Protein AF-A0A1H0LIV2-F1 (afdb_monomer)

Solvent-accessible surface area (backbone atoms only — not comparable to full-atom values): 11542 Å² total; per-residue (Å²): 116,49,37,36,31,37,32,22,29,37,69,47,51,48,41,48,50,52,47,50,50,51,48,56,20,50,75,58,77,33,54,75,46,80,44,58,67,31,50,71,77,59,97,77,58,86,77,61,84,68,79,63,34,64,69,58,36,46,49,37,35,53,74,46,42,67,64,50,57,75,74,22,74,28,36,39,46,36,42,56,42,66,58,14,70,37,85,90,61,65,41,60,61,53,57,96,88,38,79,54,59,64,69,56,50,44,52,49,48,52,51,49,52,49,62,41,45,32,68,70,54,43,75,77,47,45,90,36,56,36,59,40,41,24,62,39,27,62,44,14,53,52,29,10,29,76,71,69,43,76,48,39,78,66,16,59,64,52,41,33,53,51,29,49,76,41,99,78,41,70,66,65,105,37,58,70,44,36,49,59,52,39,68,70,64,47,62,71,37,47,56,53,11,30,79,58,31,69,37,53,31,51,28,50,54,47,47,50,50,59,41,67,79,110

Secondary structure (DSSP, 8-state):
-EEEEEE-S-HHHHHHHHHHHHHHHHHTT--EEEEEEES---TTTTS-----SHHHHHHHHHHTHHHHHHHSSEEEEEEESTTTTSTTT---SEETTEEPPHHHHHHHHHHHHHHHH-HHHHHHHGGGEEEEEESS-HHHHHHHHHHS----TTHHHHHHHHHHHTTT----SSHHHHHHHHTT--HHHHHHHHTT-HHHHHHHHHHHHHHH--

Organism: NCBI:txid1166073

Structure (mmCIF, N/CA/C/O backbone):
data_AF-A0A1H0LIV2-F1
#
_entry.id   AF-A0A1H0LIV2-F1
#
loop_
_atom_site.group_PDB
_atom_site.id
_atom_site.type_symbol
_atom_site.label_atom_id
_atom_site.label_alt_id
_atom_site.label_comp_id
_atom_site.label_asym_id
_atom_site.label_entity_id
_atom_site.label_seq_id
_atom_site.pdbx_PDB_ins_code
_atom_site.Cartn_x
_atom_site.Cartn_y
_atom_site.Cartn_z
_atom_site.occupancy
_atom_site.B_iso_or_equiv
_atom_site.auth_seq_id
_atom_site.auth_comp_id
_atom_site.auth_asym_id
_atom_site.auth_atom_id
_atom_site.pdbx_PDB_model_num
ATOM 1 N N . MET A 1 1 ? -8.970 -12.828 17.294 1.00 86.44 1 MET A N 1
ATOM 2 C CA . MET A 1 1 ? -9.122 -12.512 15.864 1.00 86.44 1 MET A CA 1
ATOM 3 C C . MET A 1 1 ? -9.213 -11.005 15.760 1.00 86.44 1 MET A C 1
ATOM 5 O O . MET A 1 1 ? -9.954 -10.443 16.556 1.00 86.44 1 MET A O 1
ATOM 9 N N . ILE A 1 2 ? -8.424 -10.381 14.889 1.00 94.12 2 ILE A N 1
ATOM 10 C CA . ILE A 1 2 ? -8.520 -8.941 14.597 1.00 94.12 2 ILE A CA 1
ATOM 11 C C . ILE A 1 2 ? -9.179 -8.736 13.238 1.00 94.12 2 ILE A C 1
ATOM 13 O O . ILE A 1 2 ? -9.033 -9.574 12.349 1.00 94.12 2 ILE A O 1
ATOM 17 N N . THR A 1 3 ? -9.867 -7.617 13.078 1.00 97.00 3 THR A N 1
ATOM 18 C CA . THR A 1 3 ? -10.515 -7.208 11.832 1.00 97.00 3 THR A CA 1
ATOM 19 C C . THR A 1 3 ? -9.711 -6.090 11.171 1.00 97.00 3 THR A C 1
ATOM 21 O O . THR A 1 3 ? -9.427 -5.053 11.774 1.00 97.00 3 THR A O 1
ATOM 24 N N . LEU A 1 4 ? -9.301 -6.316 9.925 1.00 97.25 4 LEU A N 1
ATOM 25 C CA . LEU A 1 4 ? -8.506 -5.386 9.129 1.00 97.25 4 LEU A CA 1
ATOM 26 C C . LEU A 1 4 ? -9.271 -5.009 7.867 1.00 97.25 4 LEU A C 1
ATOM 28 O O . LEU A 1 4 ? -9.598 -5.862 7.049 1.00 97.25 4 LEU A O 1
ATOM 32 N N . ALA A 1 5 ? -9.508 -3.719 7.676 1.00 97.81 5 ALA A N 1
ATOM 33 C CA . ALA A 1 5 ? -10.114 -3.210 6.456 1.00 97.81 5 ALA A CA 1
ATOM 34 C C . ALA A 1 5 ? -9.044 -2.789 5.433 1.00 97.81 5 ALA A C 1
ATOM 36 O O . ALA A 1 5 ? -8.061 -2.149 5.801 1.00 97.81 5 ALA A O 1
ATOM 37 N N . LEU A 1 6 ? -9.233 -3.115 4.150 1.00 97.88 6 LEU A N 1
ATOM 38 C CA . LEU A 1 6 ? -8.342 -2.732 3.050 1.00 97.88 6 LEU A CA 1
ATOM 39 C C . LEU A 1 6 ? -8.978 -1.659 2.162 1.00 97.88 6 LEU A C 1
ATOM 41 O O . LEU A 1 6 ? -10.009 -1.889 1.525 1.00 97.88 6 LEU A O 1
ATOM 45 N N . VAL A 1 7 ? -8.304 -0.514 2.076 1.00 98.00 7 VAL A N 1
ATOM 46 C CA . VAL A 1 7 ? -8.563 0.565 1.117 1.00 98.00 7 VAL A CA 1
ATOM 47 C C . VAL A 1 7 ? -7.304 0.709 0.263 1.00 98.00 7 VAL A C 1
ATOM 49 O O . VAL A 1 7 ? -6.245 1.051 0.775 1.00 98.00 7 VAL A O 1
ATOM 52 N N . SER A 1 8 ? -7.397 0.406 -1.023 1.00 96.88 8 SER A N 1
ATOM 53 C CA . SER A 1 8 ? -6.264 0.274 -1.949 1.00 96.88 8 SER A CA 1
ATOM 54 C C . SER A 1 8 ? -6.646 0.734 -3.350 1.00 96.88 8 SER A C 1
ATOM 56 O O . SER A 1 8 ? -7.832 0.817 -3.676 1.00 96.88 8 SER A O 1
ATOM 58 N N . GLU A 1 9 ? -5.653 0.980 -4.196 1.00 94.88 9 GLU A N 1
ATOM 59 C CA . GLU A 1 9 ? -5.881 1.432 -5.565 1.00 94.88 9 GLU A CA 1
ATOM 60 C C . GLU A 1 9 ? -6.500 0.353 -6.448 1.00 94.88 9 GLU A C 1
ATOM 62 O O . GLU A 1 9 ? -7.442 0.647 -7.184 1.00 94.88 9 GLU A O 1
ATOM 67 N N . GLY A 1 10 ? -6.020 -0.888 -6.368 1.00 93.50 10 GLY A N 1
ATOM 68 C CA . GLY A 1 10 ? -6.476 -1.971 -7.229 1.00 93.50 10 GLY A CA 1
ATOM 69 C C . GLY A 1 10 ? -6.585 -3.324 -6.535 1.00 93.50 10 GLY A C 1
ATOM 70 O O . GLY A 1 10 ? -6.027 -3.592 -5.471 1.00 93.50 10 GLY A O 1
ATOM 71 N N . HIS A 1 11 ? -7.306 -4.245 -7.178 1.00 93.38 11 HIS A N 1
ATOM 72 C CA . HIS A 1 11 ? -7.471 -5.609 -6.665 1.00 93.38 11 HIS A CA 1
ATOM 73 C C . HIS A 1 11 ? -6.161 -6.404 -6.626 1.00 93.38 11 HIS A C 1
ATOM 75 O O . HIS A 1 11 ? -6.040 -7.342 -5.838 1.00 93.38 11 HIS A O 1
ATOM 81 N N . THR A 1 12 ? -5.188 -6.082 -7.482 1.00 95.12 12 THR A N 1
ATOM 82 C CA . THR A 1 12 ? -3.854 -6.701 -7.450 1.00 95.12 12 THR A CA 1
ATOM 83 C C . THR A 1 12 ? -3.096 -6.316 -6.186 1.00 95.12 12 THR A C 1
ATOM 85 O O . THR A 1 12 ? -2.492 -7.191 -5.565 1.00 95.12 12 THR A O 1
ATOM 88 N N . ASP A 1 13 ? -3.210 -5.061 -5.751 1.00 97.00 13 ASP A N 1
ATOM 89 C CA . ASP A 1 13 ? -2.584 -4.556 -4.527 1.00 97.00 13 ASP A CA 1
ATOM 90 C C . ASP A 1 13 ? -3.185 -5.246 -3.307 1.00 97.00 13 ASP A C 1
ATOM 92 O O . ASP A 1 13 ? -2.452 -5.782 -2.477 1.00 97.00 13 ASP A O 1
ATOM 96 N N . GLN A 1 14 ? -4.517 -5.380 -3.260 1.00 96.44 14 GLN A N 1
ATOM 97 C CA . GLN A 1 14 ? -5.204 -6.131 -2.203 1.00 96.44 14 GLN A CA 1
ATOM 98 C C . GLN A 1 14 ? -4.662 -7.547 -2.039 1.00 96.44 14 GLN A C 1
ATOM 100 O O . GLN A 1 14 ? -4.487 -8.006 -0.918 1.00 96.44 14 GLN A O 1
ATOM 105 N N . VAL A 1 15 ? -4.382 -8.250 -3.140 1.00 97.50 15 VAL A N 1
ATOM 106 C CA . VAL A 1 15 ? -3.842 -9.618 -3.094 1.00 97.50 15 VAL A CA 1
ATOM 107 C C . VAL A 1 15 ? -2.427 -9.658 -2.506 1.00 97.50 15 VAL A C 1
ATOM 109 O O . VAL A 1 15 ? -2.057 -10.634 -1.848 1.00 97.50 15 VAL A O 1
ATOM 112 N N . VAL A 1 16 ? -1.610 -8.634 -2.754 1.00 98.44 16 VAL A N 1
ATOM 113 C CA . VAL A 1 16 ? -0.261 -8.534 -2.176 1.00 98.44 16 VAL A CA 1
ATOM 114 C C . VAL A 1 16 ? -0.347 -8.163 -0.698 1.00 98.44 16 VAL A C 1
ATOM 116 O O . VAL A 1 16 ? 0.268 -8.837 0.128 1.00 98.44 16 VAL A O 1
ATOM 119 N N . LEU A 1 17 ? -1.151 -7.157 -0.350 1.00 98.56 17 LEU A N 1
ATOM 120 C CA . LEU A 1 17 ? -1.354 -6.701 1.027 1.00 98.56 17 LEU A CA 1
ATOM 121 C C . LEU A 1 17 ? -1.938 -7.806 1.910 1.00 98.56 17 LEU A C 1
ATOM 123 O O . LEU A 1 17 ? -1.385 -8.071 2.971 1.00 98.56 17 LEU A O 1
ATOM 127 N N . GLU A 1 18 ? -2.987 -8.497 1.449 1.00 98.06 18 GLU A N 1
ATOM 128 C CA . GLU A 1 18 ? -3.600 -9.658 2.118 1.00 98.06 18 GLU A CA 1
ATOM 129 C C . GLU A 1 18 ? -2.526 -10.694 2.473 1.00 98.06 18 GLU A C 1
ATOM 131 O O . GLU A 1 18 ? -2.414 -11.124 3.620 1.00 98.06 18 GLU A O 1
ATOM 136 N N . LYS A 1 19 ? -1.640 -11.018 1.522 1.00 98.25 19 LYS A N 1
ATOM 137 C CA . LYS A 1 19 ? -0.547 -11.966 1.755 1.00 98.25 19 LYS A CA 1
ATOM 138 C C . LYS A 1 19 ? 0.456 -11.482 2.802 1.00 98.25 19 LYS A C 1
ATOM 140 O O . LYS A 1 19 ? 0.944 -12.293 3.592 1.00 98.25 19 LYS A O 1
ATOM 145 N N . ILE A 1 20 ? 0.809 -10.199 2.783 1.00 98.56 20 ILE A N 1
ATOM 146 C CA . ILE A 1 20 ? 1.736 -9.611 3.759 1.00 98.56 20 ILE A CA 1
ATOM 147 C C . ILE A 1 20 ? 1.103 -9.639 5.155 1.00 98.56 20 ILE A C 1
ATOM 149 O O . ILE A 1 20 ? 1.741 -10.114 6.094 1.00 98.56 20 ILE A O 1
ATOM 153 N N . VAL A 1 21 ? -0.159 -9.221 5.272 1.00 98.19 21 VAL A N 1
ATOM 154 C CA . VAL A 1 21 ? -0.948 -9.257 6.513 1.00 98.19 21 VAL A CA 1
ATOM 155 C C . VAL A 1 21 ? -0.999 -10.671 7.086 1.00 98.19 21 VAL A C 1
ATOM 157 O O . VAL A 1 21 ? -0.631 -10.869 8.245 1.00 98.19 21 VAL A O 1
ATOM 160 N N . GLU A 1 22 ? -1.368 -11.665 6.271 1.00 97.00 22 GLU A N 1
ATOM 161 C CA . GLU A 1 22 ? -1.382 -13.076 6.670 1.00 97.00 22 GLU A CA 1
ATOM 162 C C . GLU A 1 22 ? -0.034 -13.503 7.261 1.00 97.00 22 GLU A C 1
ATOM 164 O O . GLU A 1 22 ? 0.014 -14.109 8.330 1.00 97.00 22 GLU A O 1
ATOM 169 N N . LEU A 1 23 ? 1.073 -13.202 6.573 1.00 97.44 23 LEU A N 1
ATOM 170 C CA . LEU A 1 23 ? 2.411 -13.620 6.994 1.00 97.44 23 LEU A CA 1
ATOM 171 C C . LEU A 1 23 ? 2.842 -12.945 8.301 1.00 97.44 23 LEU A C 1
ATOM 173 O O . LEU A 1 23 ? 3.386 -13.624 9.174 1.00 97.44 23 LEU A O 1
ATOM 177 N N . VAL A 1 24 ? 2.607 -11.638 8.440 1.00 97.31 24 VAL A N 1
ATOM 178 C CA . VAL A 1 24 ? 3.008 -10.860 9.624 1.00 97.31 24 VAL A CA 1
ATOM 179 C C . VAL A 1 24 ? 2.173 -11.243 10.843 1.00 97.31 24 VAL A C 1
ATOM 181 O O . VAL A 1 24 ? 2.733 -11.538 11.902 1.00 97.31 24 VAL A O 1
ATOM 184 N N . CYS A 1 25 ? 0.849 -11.314 10.717 1.00 95.69 25 CYS A N 1
ATOM 185 C CA . CYS A 1 25 ? -0.001 -11.667 11.851 1.00 95.69 25 CYS A CA 1
ATOM 186 C C . CYS A 1 25 ? 0.109 -13.155 12.226 1.00 95.69 25 CYS A C 1
ATOM 188 O O . CYS A 1 25 ? 0.226 -13.455 13.416 1.00 95.69 25 CYS A O 1
ATOM 190 N N . SER A 1 26 ? 0.225 -14.083 11.262 1.00 94.25 26 SER A N 1
ATOM 191 C CA . SER A 1 26 ? 0.467 -15.507 11.577 1.00 94.25 26 SER A CA 1
ATOM 192 C C . SER A 1 26 ? 1.773 -15.703 12.344 1.00 94.25 26 SER A C 1
ATOM 194 O O . SER A 1 26 ? 1.844 -16.521 13.259 1.00 94.25 26 SER A O 1
ATOM 196 N N . LYS A 1 27 ? 2.817 -14.925 12.021 1.00 93.81 27 LYS A N 1
ATOM 197 C CA . LYS A 1 27 ? 4.090 -14.968 12.753 1.00 93.81 27 LYS A CA 1
ATOM 198 C C . LYS A 1 27 ? 3.942 -14.559 14.224 1.00 93.81 27 LYS A C 1
ATOM 200 O O . LYS A 1 27 ? 4.714 -15.034 15.056 1.00 93.81 27 LYS A O 1
ATOM 205 N N . ASN A 1 28 ? 2.951 -13.725 14.535 1.00 90.12 28 ASN A N 1
ATOM 206 C CA . ASN A 1 28 ? 2.600 -13.284 15.885 1.00 90.12 28 ASN A CA 1
ATOM 207 C C . ASN A 1 28 ? 1.431 -14.094 16.493 1.00 90.12 28 ASN A C 1
ATOM 209 O O . ASN A 1 28 ? 0.841 -13.658 17.476 1.00 90.12 28 ASN A O 1
ATOM 213 N N . ASN A 1 29 ? 1.096 -15.271 15.938 1.00 91.81 29 ASN A N 1
ATOM 214 C CA . ASN A 1 29 ? -0.021 -16.127 16.371 1.00 91.81 29 ASN A CA 1
ATOM 215 C C . ASN A 1 29 ? -1.372 -15.389 16.431 1.00 91.81 29 ASN A C 1
ATOM 217 O O . ASN A 1 29 ? -2.177 -15.619 17.337 1.00 91.81 29 ASN A O 1
ATOM 221 N N . LYS A 1 30 ? -1.606 -14.473 15.485 1.00 93.19 30 LYS A N 1
ATOM 222 C CA . LYS A 1 30 ? -2.835 -13.690 15.400 1.00 93.19 30 LYS A CA 1
ATOM 223 C C . LYS A 1 30 ? -3.640 -14.072 14.164 1.00 93.19 30 LYS A C 1
ATOM 225 O O . LYS A 1 30 ? -3.157 -13.931 13.044 1.00 93.19 30 LYS A O 1
ATOM 230 N N . ASP A 1 31 ? -4.884 -14.483 14.390 1.00 92.94 31 ASP A N 1
ATOM 231 C CA . ASP A 1 31 ? -5.869 -14.654 13.322 1.00 92.94 31 ASP A CA 1
ATOM 232 C C . ASP A 1 31 ? -6.417 -13.298 12.877 1.00 92.94 31 ASP A C 1
ATOM 234 O O . ASP A 1 31 ? -6.749 -12.451 13.718 1.00 92.94 31 ASP A O 1
ATOM 238 N N . VAL A 1 32 ? -6.550 -13.129 11.564 1.00 95.00 32 VAL A N 1
ATOM 239 C CA . VAL A 1 32 ? -7.022 -11.903 10.918 1.00 95.00 32 VAL A CA 1
ATOM 240 C C . VAL A 1 32 ? -8.220 -12.216 10.040 1.00 95.00 32 VAL A C 1
ATOM 242 O O . VAL A 1 32 ? -8.182 -13.175 9.272 1.00 95.00 32 VAL A O 1
ATOM 245 N N . ASP A 1 33 ? -9.232 -11.364 10.118 1.00 95.56 33 ASP A N 1
ATOM 246 C CA . ASP A 1 33 ? -10.296 -11.261 9.127 1.00 95.56 33 ASP A CA 1
ATOM 247 C C . ASP A 1 33 ? -10.105 -9.982 8.298 1.00 95.56 33 ASP A C 1
ATOM 249 O O . ASP A 1 33 ? -9.830 -8.916 8.858 1.00 95.56 33 ASP A O 1
ATOM 253 N N . VAL A 1 34 ? -10.184 -10.093 6.969 1.00 95.69 34 VAL A N 1
ATOM 254 C CA . VAL A 1 34 ? -9.850 -9.006 6.033 1.00 95.69 34 VAL A CA 1
ATOM 255 C C . VAL A 1 34 ? -11.093 -8.547 5.276 1.00 95.69 34 VAL A C 1
ATOM 257 O O . VAL A 1 34 ? -11.634 -9.279 4.449 1.00 95.69 34 VAL A O 1
ATOM 260 N N . ASN A 1 35 ? -11.479 -7.290 5.489 1.00 96.06 35 ASN A N 1
ATOM 261 C CA . ASN A 1 35 ? -12.620 -6.644 4.847 1.00 96.06 35 ASN A CA 1
ATOM 262 C C . ASN A 1 35 ? -12.167 -5.736 3.692 1.00 96.06 35 ASN A C 1
ATOM 264 O O . ASN A 1 35 ? -11.510 -4.720 3.906 1.00 96.06 35 ASN A O 1
ATOM 268 N N . TYR A 1 36 ? -12.533 -6.067 2.453 1.00 95.38 36 TYR A N 1
ATOM 269 C CA . TYR A 1 36 ? -12.174 -5.284 1.260 1.00 95.38 36 TYR A CA 1
ATOM 270 C C . TYR A 1 36 ? -13.161 -4.138 1.038 1.00 95.38 36 TYR A C 1
ATOM 272 O O . TYR A 1 36 ? -14.321 -4.378 0.706 1.00 95.38 36 TYR A O 1
ATOM 280 N N . LEU A 1 37 ? -12.703 -2.897 1.207 1.00 94.75 37 LEU A N 1
ATOM 281 C CA . LEU A 1 37 ? -13.563 -1.713 1.145 1.00 94.75 37 LEU A CA 1
ATOM 282 C C . LEU A 1 37 ? -13.393 -0.918 -0.148 1.00 94.75 37 LEU A C 1
ATOM 284 O O . LEU A 1 37 ? -14.378 -0.405 -0.673 1.00 94.75 37 LEU A O 1
ATOM 288 N N . GLN A 1 38 ? -12.165 -0.825 -0.663 1.00 93.25 38 GLN A N 1
ATOM 289 C CA . GLN A 1 38 ? -11.874 -0.168 -1.936 1.00 93.25 38 GLN A CA 1
ATOM 290 C C . GLN A 1 38 ? -10.675 -0.838 -2.630 1.00 93.25 38 GLN A C 1
ATOM 292 O O . GLN A 1 38 ? -9.613 -0.958 -2.015 1.00 93.25 38 GLN A O 1
ATOM 297 N N . PRO A 1 39 ? -10.819 -1.270 -3.893 1.00 91.75 39 PRO A N 1
ATOM 298 C CA . PRO A 1 39 ? -12.103 -1.613 -4.508 1.00 91.75 39 PRO A CA 1
ATOM 299 C C . PRO A 1 39 ? -12.824 -2.719 -3.712 1.00 91.75 39 PRO A C 1
ATOM 301 O O . PRO A 1 39 ? -12.194 -3.496 -2.992 1.00 91.75 39 PRO A O 1
ATOM 304 N N . ILE A 1 40 ? -14.147 -2.816 -3.834 1.00 87.81 40 ILE A N 1
ATOM 305 C CA . ILE A 1 40 ? -14.876 -3.973 -3.293 1.00 87.81 40 ILE A CA 1
ATOM 306 C C . ILE A 1 40 ? -14.384 -5.230 -4.026 1.00 87.81 40 ILE A C 1
ATOM 308 O O . ILE A 1 40 ? -14.036 -5.180 -5.208 1.00 87.81 40 ILE A O 1
ATOM 312 N N . ARG A 1 41 ? -14.275 -6.336 -3.289 1.00 78.31 41 ARG A N 1
ATOM 313 C CA . ARG A 1 41 ? -13.856 -7.640 -3.807 1.00 78.31 41 ARG A CA 1
ATOM 314 C C . ARG A 1 41 ? -14.855 -8.687 -3.332 1.00 78.31 41 ARG A C 1
ATOM 316 O O . ARG A 1 41 ? -14.583 -9.415 -2.378 1.00 78.31 41 ARG A O 1
ATOM 323 N N . ASP A 1 42 ? -16.016 -8.734 -3.978 1.00 69.06 42 ASP A N 1
ATOM 324 C CA . ASP A 1 42 ? -17.072 -9.710 -3.687 1.00 69.06 42 ASP A CA 1
ATOM 325 C C . ASP A 1 42 ? -17.126 -10.853 -4.723 1.00 69.06 42 ASP A C 1
ATOM 327 O O . ASP A 1 42 ? -16.455 -10.839 -5.759 1.00 69.06 42 ASP A O 1
ATOM 331 N N . GLU A 1 43 ? -17.888 -11.914 -4.433 1.00 51.94 43 GLU A N 1
ATOM 332 C CA . GLU A 1 43 ? -17.992 -13.093 -5.310 1.00 51.94 43 GLU A CA 1
ATOM 333 C C . GLU A 1 43 ? -18.618 -12.786 -6.691 1.00 51.94 43 GLU A C 1
ATOM 335 O O . GLU A 1 43 ? -18.500 -13.598 -7.618 1.00 51.94 43 GLU A O 1
ATOM 340 N N . THR A 1 44 ? -19.248 -11.616 -6.862 1.00 53.66 44 THR A N 1
ATOM 341 C CA . THR A 1 44 ? -19.935 -11.188 -8.090 1.00 53.66 44 THR A CA 1
ATOM 342 C C . THR A 1 44 ? -19.093 -10.291 -9.006 1.00 53.66 44 THR A C 1
ATOM 344 O O . THR A 1 44 ? -19.482 -10.063 -10.155 1.00 53.66 44 THR A O 1
ATOM 347 N N . ASP A 1 45 ? -17.887 -9.894 -8.589 1.00 50.06 45 ASP A N 1
ATOM 348 C CA . ASP A 1 45 ? -16.979 -8.977 -9.306 1.00 50.06 45 ASP A CA 1
ATOM 349 C C . ASP A 1 45 ? -16.313 -9.541 -10.577 1.00 50.06 45 ASP A C 1
ATOM 351 O O . ASP A 1 45 ? -15.320 -9.014 -11.078 1.00 50.06 45 ASP A O 1
ATOM 355 N N . ARG A 1 46 ? -16.869 -10.591 -11.196 1.00 45.53 46 ARG A N 1
ATOM 356 C CA . ARG A 1 46 ? -16.333 -11.109 -12.469 1.00 45.53 46 ARG A CA 1
ATOM 357 C C . ARG A 1 46 ? -16.443 -10.119 -13.635 1.00 45.53 46 ARG A C 1
ATOM 359 O O . ARG A 1 46 ? -15.788 -10.363 -14.639 1.00 45.53 46 ARG A O 1
ATOM 366 N N . ASN A 1 47 ? -17.241 -9.047 -13.530 1.00 42.78 47 ASN A N 1
ATOM 367 C CA . ASN A 1 47 ? -17.566 -8.174 -14.669 1.00 42.78 47 ASN A CA 1
ATOM 368 C C . ASN A 1 47 ? -17.711 -6.670 -14.368 1.00 42.78 47 ASN A C 1
ATOM 370 O O . ASN A 1 47 ? -18.125 -5.925 -15.258 1.00 42.78 47 ASN A O 1
ATOM 374 N N . LYS A 1 48 ? -17.384 -6.180 -13.168 1.00 42.94 48 LYS A N 1
ATOM 375 C CA . LYS A 1 48 ? -17.372 -4.735 -12.909 1.00 42.94 48 LYS A CA 1
ATOM 376 C C . LYS A 1 48 ? -15.943 -4.288 -12.672 1.00 42.94 48 LYS A C 1
ATOM 378 O O . LYS A 1 48 ? -15.414 -4.404 -11.578 1.00 42.94 48 LYS A O 1
ATOM 383 N N . ALA A 1 49 ? -15.332 -3.747 -13.721 1.00 42.56 49 ALA A N 1
ATOM 384 C CA . ALA A 1 49 ? -14.224 -2.821 -13.563 1.00 42.56 49 ALA A CA 1
ATOM 385 C C . ALA A 1 49 ? -14.768 -1.574 -12.848 1.00 42.56 49 ALA A C 1
ATOM 387 O O . ALA A 1 49 ? -15.080 -0.567 -13.481 1.00 42.56 49 ALA A O 1
ATOM 388 N N . VAL A 1 50 ? -14.983 -1.661 -11.533 1.00 50.84 50 VAL A N 1
ATOM 389 C CA . VAL A 1 50 ? -15.018 -0.458 -10.710 1.00 50.84 50 VAL A CA 1
ATOM 390 C C . VAL A 1 50 ? -13.598 0.068 -10.821 1.00 50.84 50 VAL A C 1
ATOM 392 O O . VAL A 1 50 ? -12.661 -0.595 -10.379 1.00 50.84 50 VAL A O 1
ATOM 395 N N . PHE A 1 51 ? -13.445 1.155 -11.581 1.00 56.41 51 PHE A N 1
ATOM 396 C CA . PHE A 1 51 ? -12.165 1.807 -11.813 1.00 56.41 51 PHE A CA 1
ATOM 397 C C . PHE A 1 51 ? -11.436 1.927 -10.472 1.00 56.41 51 PHE A C 1
ATOM 399 O O . PHE A 1 51 ? -12.067 2.208 -9.461 1.00 56.41 51 PHE A O 1
ATOM 406 N N . GLY A 1 52 ? -10.153 1.580 -10.449 1.00 65.31 52 GLY A N 1
ATOM 407 C CA . GLY A 1 52 ? -9.291 1.744 -9.286 1.00 65.31 52 GLY A CA 1
ATOM 408 C C . GLY A 1 52 ? -8.577 3.093 -9.313 1.00 65.31 52 GLY A C 1
ATOM 409 O O . GLY A 1 52 ? -8.884 3.949 -10.144 1.00 65.31 52 GLY A O 1
ATOM 410 N N . GLY A 1 53 ? -7.586 3.249 -8.443 1.00 89.12 53 GLY A N 1
ATOM 411 C CA . GLY A 1 53 ? -6.635 4.361 -8.469 1.00 89.12 53 GLY A CA 1
ATOM 412 C C . GLY A 1 53 ? -6.686 5.268 -7.243 1.00 89.12 53 GLY A C 1
ATOM 413 O O . GLY A 1 53 ? -7.663 5.290 -6.486 1.00 89.12 53 GLY A O 1
ATOM 414 N N . PHE A 1 54 ? -5.616 6.045 -7.073 1.00 95.44 54 PHE A N 1
ATOM 415 C CA . PHE A 1 54 ? -5.408 6.913 -5.912 1.00 95.44 54 PHE A CA 1
ATOM 416 C C . PHE A 1 54 ? -6.567 7.894 -5.645 1.00 95.44 54 PHE A C 1
ATOM 418 O O . PHE A 1 54 ? -6.850 8.199 -4.487 1.00 95.44 54 PHE A O 1
ATOM 425 N N . GLU A 1 55 ? -7.275 8.375 -6.677 1.00 95.62 55 GLU A N 1
ATOM 426 C CA . GLU A 1 55 ? -8.389 9.323 -6.505 1.00 95.62 55 GLU A CA 1
ATOM 427 C C . GLU A 1 55 ? -9.536 8.722 -5.689 1.00 95.62 55 GLU A C 1
ATOM 429 O O . GLU A 1 55 ? -10.089 9.394 -4.818 1.00 95.62 55 GLU A O 1
ATOM 434 N N . LEU A 1 56 ? -9.844 7.443 -5.910 1.00 95.56 56 LEU A N 1
ATOM 435 C CA . LEU A 1 56 ? -10.896 6.742 -5.178 1.00 95.56 56 LEU A CA 1
ATOM 436 C C . LEU A 1 56 ? -10.455 6.359 -3.772 1.00 95.56 56 LEU A C 1
ATOM 438 O O . LEU A 1 56 ? -11.271 6.366 -2.854 1.00 95.56 56 LEU A O 1
ATOM 442 N N . VAL A 1 57 ? -9.164 6.079 -3.572 1.00 97.31 57 VAL A N 1
ATOM 443 C CA . VAL A 1 57 ? -8.615 5.925 -2.220 1.00 97.31 57 VAL A CA 1
ATOM 444 C C . VAL A 1 57 ? -8.759 7.236 -1.449 1.00 97.31 57 VAL A C 1
ATOM 446 O O . VAL A 1 57 ? -9.254 7.229 -0.325 1.00 97.31 57 VAL A O 1
ATOM 449 N N . PHE A 1 58 ? -8.412 8.376 -2.054 1.00 97.75 58 PHE A N 1
ATOM 450 C CA . PHE A 1 58 ? -8.577 9.691 -1.428 1.00 97.75 58 PHE A CA 1
ATOM 451 C C . PHE A 1 58 ? -10.043 10.047 -1.176 1.00 97.75 58 PHE A C 1
ATOM 453 O O . PHE A 1 58 ? -10.368 10.578 -0.113 1.00 97.75 58 PHE A O 1
ATOM 460 N N . GLU A 1 59 ? -10.942 9.734 -2.108 1.00 97.19 59 GLU A N 1
ATOM 461 C CA .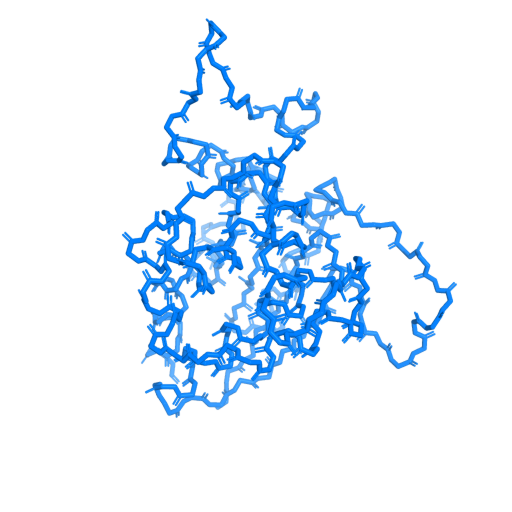 GLU A 1 59 ? -12.383 9.890 -1.904 1.00 97.19 59 GLU A CA 1
ATOM 462 C C . GLU A 1 59 ? -12.876 9.037 -0.726 1.00 97.19 59 GLU A C 1
ATOM 464 O O . GLU A 1 59 ? -13.586 9.541 0.149 1.00 97.19 59 GLU A O 1
ATOM 469 N N . TYR A 1 60 ? -12.434 7.779 -0.640 1.00 97.62 60 TYR A N 1
ATOM 470 C CA . TYR A 1 60 ? -12.762 6.897 0.477 1.00 97.62 60 TYR A CA 1
ATOM 471 C C . TYR A 1 60 ? -12.218 7.435 1.804 1.00 97.62 60 TYR A C 1
ATOM 473 O O . TYR A 1 60 ? -12.937 7.464 2.804 1.00 97.62 60 TYR A O 1
ATOM 481 N N . CYS A 1 61 ? -10.973 7.918 1.820 1.00 98.06 61 CYS A N 1
ATOM 482 C CA . CYS A 1 61 ? -10.378 8.584 2.977 1.00 98.06 61 CYS A CA 1
ATOM 483 C C . CYS A 1 61 ? -11.211 9.782 3.443 1.00 98.06 61 CYS A C 1
ATOM 485 O O . CYS 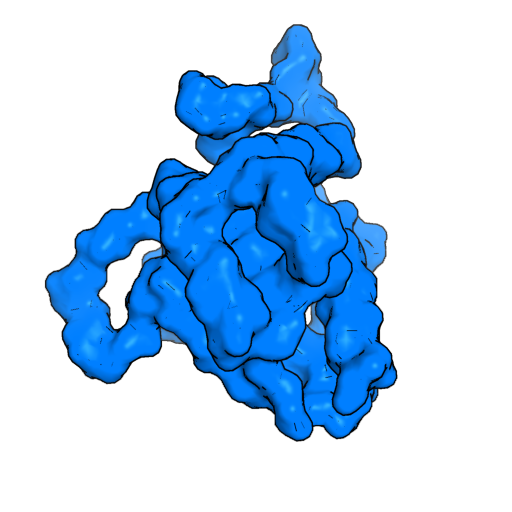A 1 61 ? -11.313 10.008 4.643 1.00 98.06 61 CYS A O 1
ATOM 487 N N . ARG A 1 62 ? -11.843 10.514 2.522 1.00 97.75 62 ARG A N 1
ATOM 488 C CA . ARG A 1 62 ? -12.657 11.686 2.855 1.00 97.75 62 ARG A CA 1
ATOM 489 C C . ARG A 1 62 ? -14.035 11.336 3.406 1.00 97.75 62 ARG A C 1
ATOM 491 O O . ARG A 1 62 ? -14.518 12.012 4.310 1.00 97.75 62 ARG A O 1
ATOM 498 N N . PHE A 1 63 ? -14.685 10.316 2.849 1.00 96.94 63 PHE A N 1
ATOM 499 C CA . PHE A 1 63 ? -16.111 10.076 3.105 1.00 96.94 63 PHE A CA 1
ATOM 500 C C . PHE A 1 63 ? -16.424 8.737 3.780 1.00 96.94 63 PHE A C 1
ATOM 502 O O . PHE A 1 63 ? -17.383 8.657 4.543 1.00 96.94 63 PHE A O 1
ATOM 509 N N . GLY A 1 64 ? -15.637 7.690 3.523 1.00 96.62 64 GLY A N 1
ATOM 510 C CA . GLY A 1 64 ? -15.902 6.328 4.003 1.00 96.62 64 GLY A CA 1
ATOM 511 C C . GLY A 1 64 ? -15.105 5.920 5.242 1.00 96.62 64 GLY A C 1
ATOM 512 O O . GLY A 1 64 ? -15.543 5.060 6.007 1.00 96.62 64 GLY A O 1
ATOM 513 N N . ILE A 1 65 ? -13.944 6.540 5.478 1.00 97.62 65 ILE A N 1
ATOM 514 C CA . ILE A 1 65 ? -12.974 6.017 6.449 1.00 97.62 65 ILE A CA 1
ATOM 515 C C . ILE A 1 65 ? -13.486 5.984 7.891 1.00 97.62 65 ILE A C 1
ATOM 517 O O . ILE A 1 65 ? -13.138 5.072 8.635 1.00 97.62 65 ILE A O 1
ATOM 521 N N . LYS A 1 66 ? -14.344 6.933 8.290 1.00 97.81 66 LYS A N 1
ATOM 522 C CA . LYS A 1 66 ? -14.904 6.971 9.648 1.00 97.81 66 LYS A CA 1
ATOM 523 C C . LYS A 1 66 ? -15.728 5.720 9.944 1.00 97.81 66 LYS A C 1
ATOM 525 O O . LYS A 1 66 ? -15.469 5.042 10.930 1.00 97.81 66 LYS A O 1
ATOM 530 N N . SER A 1 67 ? -16.674 5.388 9.069 1.00 97.25 67 SER A N 1
ATOM 531 C CA . SER A 1 67 ? -17.521 4.204 9.238 1.00 97.25 67 SER A CA 1
ATOM 532 C C . SER A 1 67 ? -16.706 2.914 9.183 1.00 97.25 67 SER A C 1
ATOM 534 O O . SER A 1 67 ? -16.975 1.975 9.926 1.00 97.25 67 SER A O 1
ATOM 536 N N . ALA A 1 68 ? -15.662 2.879 8.355 1.00 97.25 68 ALA A N 1
ATOM 537 C CA . ALA A 1 68 ? -14.740 1.755 8.325 1.00 97.25 68 ALA A CA 1
ATOM 538 C C . ALA A 1 68 ? -13.978 1.587 9.657 1.00 97.25 68 ALA A C 1
ATOM 540 O O . ALA A 1 68 ? -13.825 0.458 10.121 1.00 97.25 68 ALA A O 1
ATOM 541 N N . LEU A 1 69 ? -13.555 2.686 10.298 1.00 97.50 69 LEU A N 1
ATOM 542 C CA . LEU A 1 69 ? -12.870 2.676 11.601 1.00 97.50 69 LEU A CA 1
ATOM 543 C C . LEU A 1 69 ? -13.820 2.295 12.741 1.00 97.50 69 LEU A C 1
ATOM 545 O O . LEU A 1 69 ? -13.402 1.716 13.739 1.00 97.50 69 LEU A O 1
ATOM 549 N N . GLU A 1 70 ? -15.105 2.601 12.611 1.00 96.69 70 GLU A N 1
ATOM 550 C CA . GLU A 1 70 ? -16.129 2.174 13.568 1.00 96.69 70 GLU A CA 1
ATOM 551 C C . GLU A 1 70 ? -16.417 0.665 13.468 1.00 96.69 70 GLU A C 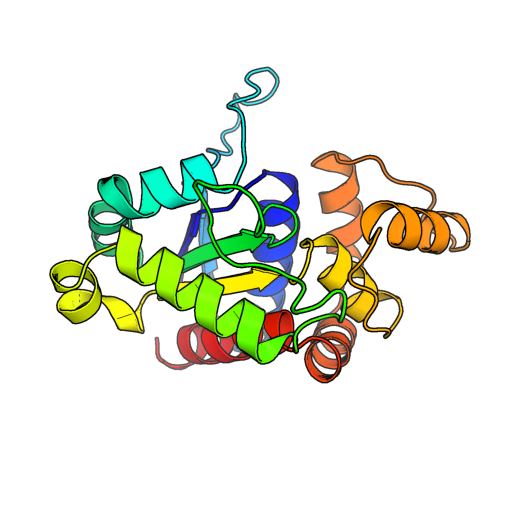1
ATOM 553 O O . GLU A 1 70 ? -16.788 0.054 14.467 1.00 96.69 70 GLU A O 1
ATOM 558 N N . ALA A 1 71 ? -16.202 0.056 12.296 1.00 97.19 71 ALA A N 1
ATOM 559 C CA . ALA A 1 71 ? -16.531 -1.345 12.020 1.00 97.19 71 ALA A CA 1
ATOM 560 C C . ALA A 1 71 ? -15.342 -2.327 12.056 1.00 97.19 71 ALA A C 1
ATOM 562 O O . ALA A 1 71 ? -15.571 -3.534 12.042 1.00 97.19 71 ALA A O 1
ATOM 563 N N . ASN A 1 72 ? -14.094 -1.847 12.066 1.00 97.75 72 ASN A N 1
ATOM 564 C CA . ASN A 1 72 ? -12.891 -2.687 11.980 1.00 97.75 72 ASN A CA 1
ATOM 565 C C . ASN A 1 72 ? -11.828 -2.224 12.967 1.00 97.75 72 ASN A C 1
ATOM 567 O O . ASN A 1 72 ? -11.632 -1.021 13.104 1.00 97.75 72 ASN A O 1
ATOM 571 N N . ASP A 1 73 ? -11.074 -3.135 13.580 1.00 97.50 73 ASP A N 1
ATOM 572 C CA . ASP A 1 73 ? -10.011 -2.804 14.542 1.00 97.50 73 ASP A CA 1
ATOM 573 C C . ASP A 1 73 ? -8.956 -1.877 13.930 1.00 97.50 73 ASP A C 1
ATOM 575 O O . ASP A 1 73 ? -8.557 -0.898 14.562 1.00 97.50 73 ASP A O 1
ATOM 579 N N . PHE A 1 74 ? -8.576 -2.133 12.677 1.00 98.25 74 PHE A N 1
ATOM 580 C CA . PHE A 1 74 ? -7.628 -1.316 11.924 1.00 98.25 74 PHE A CA 1
ATOM 581 C C . PHE A 1 74 ? -8.040 -1.165 10.462 1.00 98.25 74 PHE A C 1
ATOM 583 O O . PHE A 1 74 ? -8.764 -1.990 9.902 1.00 98.25 74 PHE A O 1
ATOM 590 N N . ILE A 1 75 ? -7.496 -0.135 9.817 1.00 98.50 75 ILE A N 1
ATOM 591 C CA . ILE A 1 75 ? -7.587 0.062 8.369 1.00 98.50 75 ILE A CA 1
ATOM 592 C C . ILE A 1 75 ? -6.190 0.178 7.789 1.00 98.50 75 ILE A C 1
ATOM 594 O O . ILE A 1 75 ? -5.362 0.926 8.301 1.00 98.50 75 ILE A O 1
ATOM 598 N N . ILE A 1 76 ? -5.961 -0.506 6.677 1.00 98.81 76 ILE A N 1
ATOM 599 C CA . ILE A 1 76 ? -4.805 -0.302 5.816 1.00 98.81 76 ILE A CA 1
ATOM 600 C C . ILE A 1 76 ? -5.233 0.595 4.659 1.00 98.81 76 ILE A C 1
ATOM 602 O O . ILE A 1 76 ? -6.173 0.272 3.931 1.00 98.81 76 ILE A O 1
ATOM 606 N N . VAL A 1 77 ? -4.522 1.708 4.493 1.00 98.75 77 VAL A N 1
ATOM 607 C CA . VAL A 1 77 ? -4.651 2.597 3.337 1.00 98.75 77 VAL A CA 1
ATOM 608 C C . VAL A 1 77 ? -3.416 2.415 2.466 1.00 98.75 77 VAL A C 1
ATOM 610 O O . VAL A 1 77 ? -2.310 2.774 2.880 1.00 98.75 77 VAL A O 1
ATOM 613 N N . GLN A 1 78 ? -3.605 1.839 1.281 1.00 98.69 78 GLN A N 1
ATOM 614 C CA . GLN A 1 78 ? -2.556 1.656 0.287 1.00 98.69 78 GLN A CA 1
ATOM 615 C C . GLN A 1 78 ? -2.637 2.711 -0.811 1.00 98.69 78 GLN A C 1
ATOM 617 O O . GLN A 1 78 ? -3.720 3.015 -1.309 1.00 98.69 78 GLN A O 1
ATOM 622 N N . ILE A 1 79 ? -1.467 3.246 -1.163 1.00 98.31 79 ILE A N 1
ATOM 623 C CA . ILE A 1 79 ? -1.256 4.190 -2.259 1.00 98.31 79 ILE A CA 1
ATOM 624 C C . ILE A 1 79 ? 0.054 3.841 -2.970 1.00 98.31 79 ILE A C 1
ATOM 626 O O . ILE A 1 79 ? 1.095 3.662 -2.327 1.00 98.31 79 ILE A O 1
ATOM 630 N N . ASP A 1 80 ? -0.004 3.805 -4.292 1.00 97.44 80 ASP A N 1
ATOM 631 C CA . ASP A 1 80 ? 1.131 3.755 -5.198 1.00 97.44 80 ASP A CA 1
ATOM 632 C C . ASP A 1 80 ? 1.481 5.190 -5.616 1.00 97.44 80 ASP A C 1
ATOM 634 O O . ASP A 1 80 ? 0.616 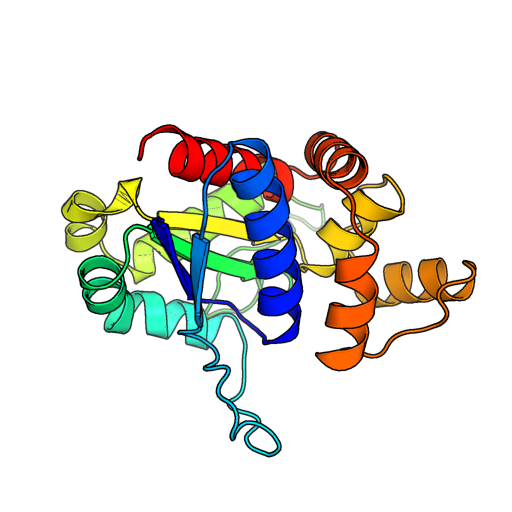6.025 -5.868 1.00 97.44 80 ASP A O 1
ATOM 638 N N . THR A 1 81 ? 2.769 5.537 -5.634 1.00 97.50 81 THR A N 1
ATOM 639 C CA . THR A 1 81 ? 3.166 6.935 -5.880 1.00 97.50 81 THR A CA 1
ATOM 640 C C . THR A 1 81 ? 3.462 7.246 -7.347 1.00 97.50 81 THR A C 1
ATOM 642 O O . THR A 1 81 ? 3.927 8.346 -7.631 1.00 97.50 81 THR A O 1
ATOM 645 N N . ASP A 1 82 ? 3.245 6.326 -8.292 1.00 94.69 82 ASP A N 1
ATOM 646 C CA . ASP A 1 82 ? 3.539 6.531 -9.723 1.00 94.69 82 ASP A CA 1
ATOM 647 C C . ASP A 1 82 ? 2.796 7.727 -10.335 1.00 94.69 82 ASP A C 1
ATOM 649 O O . ASP A 1 82 ? 3.346 8.411 -11.200 1.00 94.69 82 ASP A O 1
ATOM 653 N N . MET A 1 83 ? 1.609 8.039 -9.818 1.00 94.56 83 MET A N 1
ATOM 654 C CA . MET A 1 83 ? 0.809 9.210 -10.179 1.00 94.56 83 MET A CA 1
ATOM 655 C C . MET A 1 83 ? 1.041 10.425 -9.264 1.00 94.56 83 MET A C 1
ATOM 657 O O . MET A 1 83 ? 0.247 11.364 -9.276 1.00 94.56 83 MET A O 1
ATOM 661 N N . GLY A 1 84 ? 2.134 10.459 -8.495 1.00 93.69 84 GLY A N 1
ATOM 662 C CA . GLY A 1 84 ? 2.441 11.534 -7.541 1.00 93.69 84 GLY A CA 1
ATOM 663 C C . GLY A 1 84 ? 2.493 12.941 -8.158 1.00 93.69 84 GLY A C 1
ATOM 664 O O . GLY A 1 84 ? 2.023 13.908 -7.556 1.00 93.69 84 GLY A O 1
ATOM 665 N N . GLU A 1 85 ? 2.977 13.054 -9.398 1.00 92.69 85 GLU A N 1
ATOM 666 C CA . GLU A 1 85 ? 3.031 14.316 -10.159 1.00 92.69 85 GLU A CA 1
ATOM 667 C C . GLU A 1 85 ? 1.644 14.794 -10.644 1.00 92.69 85 GLU A C 1
ATOM 669 O O . GLU A 1 85 ? 1.502 15.910 -11.148 1.00 92.69 85 GLU A O 1
ATOM 674 N N . HIS A 1 86 ? 0.598 13.968 -10.521 1.00 95.00 86 HIS A N 1
ATOM 675 C CA . HIS A 1 86 ? -0.755 14.354 -10.905 1.00 95.00 86 HIS A CA 1
ATOM 676 C C . HIS A 1 86 ? -1.264 15.498 -10.019 1.00 95.00 86 HIS A C 1
ATOM 678 O O . HIS A 1 86 ? -1.092 15.481 -8.801 1.00 95.00 86 HIS A O 1
ATOM 684 N N . VAL A 1 87 ? -1.968 16.467 -10.612 1.00 92.44 87 VAL A N 1
ATOM 685 C CA . VAL A 1 87 ? -2.427 17.691 -9.924 1.00 92.44 87 VAL A CA 1
ATOM 686 C C . VAL A 1 87 ? -3.286 17.417 -8.681 1.00 92.44 87 VAL A C 1
ATOM 688 O O . VAL A 1 87 ? -3.208 18.150 -7.698 1.00 92.44 87 VAL A O 1
ATOM 691 N N . ASN A 1 88 ? -4.067 16.333 -8.697 1.00 92.31 88 ASN A N 1
ATOM 692 C CA . ASN A 1 88 ? -4.912 15.934 -7.564 1.00 92.31 88 ASN A CA 1
ATOM 693 C C . ASN A 1 88 ? -4.141 15.175 -6.466 1.00 92.31 88 ASN A C 1
ATOM 69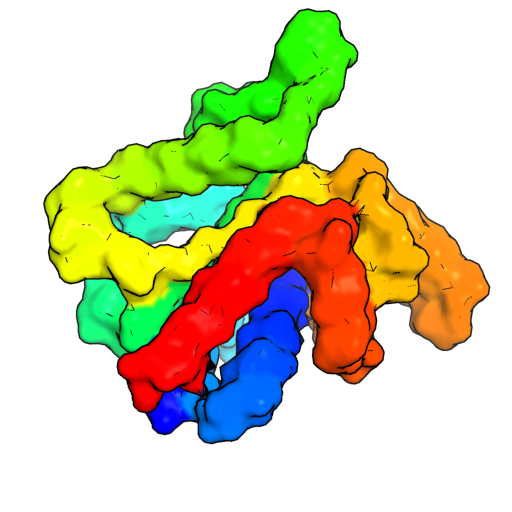5 O O . ASN A 1 88 ? -4.606 15.118 -5.321 1.00 92.31 88 ASN A O 1
ATOM 699 N N . PHE A 1 89 ? -2.965 14.628 -6.794 1.00 96.12 89 PHE A N 1
ATOM 700 C CA . PHE A 1 89 ? -2.070 13.971 -5.845 1.00 96.12 89 PHE A CA 1
ATOM 701 C C . PHE A 1 89 ? -1.118 15.000 -5.227 1.00 96.12 89 PHE A C 1
ATOM 703 O O . PHE A 1 89 ? -1.205 15.264 -4.025 1.00 96.12 89 PHE A O 1
ATOM 710 N N . GLY A 1 90 ? -0.285 15.642 -6.047 1.00 94.75 90 GLY A N 1
ATOM 711 C CA . GLY A 1 90 ? 0.589 16.735 -5.623 1.00 94.75 90 GLY A CA 1
ATOM 712 C C . GLY A 1 90 ? 1.765 16.296 -4.749 1.00 94.75 90 GLY A C 1
ATOM 713 O O . GLY A 1 90 ? 2.177 17.052 -3.872 1.00 94.75 90 GLY A O 1
ATOM 714 N N . VAL A 1 91 ? 2.291 15.090 -4.970 1.00 96.62 91 VAL A N 1
ATOM 715 C CA . VAL A 1 91 ? 3.518 14.587 -4.337 1.00 96.62 91 VAL A CA 1
ATOM 716 C C . VAL A 1 91 ? 4.537 14.313 -5.444 1.00 96.62 91 VAL A C 1
ATOM 718 O O . VAL A 1 91 ? 4.562 13.211 -5.992 1.00 96.62 91 VAL A O 1
ATOM 721 N N . PRO A 1 92 ? 5.365 15.304 -5.818 1.00 95.31 92 PRO A N 1
ATOM 722 C CA . PRO A 1 92 ? 6.322 15.120 -6.898 1.00 95.31 92 PRO A CA 1
ATOM 723 C C . PRO A 1 92 ? 7.313 14.013 -6.538 1.00 95.31 92 PRO A C 1
ATOM 725 O O . PRO A 1 92 ? 7.698 13.884 -5.375 1.00 95.31 92 PRO A O 1
ATOM 728 N N . LEU A 1 93 ? 7.740 13.230 -7.527 1.00 95.12 93 LEU A N 1
ATOM 729 C CA . LEU A 1 93 ? 8.733 12.161 -7.365 1.00 95.12 93 LEU A CA 1
ATOM 730 C C . LEU A 1 93 ? 10.147 12.653 -7.655 1.00 95.12 93 LEU A C 1
ATOM 732 O O . LEU A 1 93 ? 11.126 12.026 -7.248 1.00 95.12 93 LEU A O 1
ATOM 736 N N . THR A 1 94 ? 10.256 13.787 -8.347 1.00 94.25 94 THR A N 1
ATOM 737 C CA . THR A 1 94 ? 11.536 14.397 -8.694 1.00 94.25 94 THR A CA 1
ATOM 738 C C . THR A 1 94 ? 11.584 15.864 -8.293 1.00 94.25 94 THR A C 1
ATOM 740 O O . THR A 1 94 ? 10.575 16.564 -8.285 1.00 94.25 94 THR A O 1
ATOM 743 N N . VAL A 1 95 ? 12.778 16.350 -7.964 1.00 93.06 95 VAL A N 1
ATOM 744 C CA . VAL A 1 95 ? 13.047 17.770 -7.710 1.00 93.06 95 VAL A CA 1
ATOM 745 C C . VAL A 1 95 ? 14.251 18.165 -8.554 1.00 93.06 95 VAL A C 1
ATOM 747 O O . VAL A 1 95 ? 15.301 17.530 -8.493 1.00 93.06 95 VAL A O 1
ATOM 750 N N . TYR A 1 96 ? 14.083 19.176 -9.410 1.00 91.88 96 TYR A N 1
ATOM 751 C CA . TYR A 1 96 ? 15.093 19.591 -10.399 1.00 91.88 96 TYR A CA 1
ATOM 752 C C . TYR A 1 96 ? 15.611 18.434 -11.281 1.00 91.88 96 TYR A C 1
ATOM 754 O O . TYR A 1 96 ? 16.785 18.391 -11.648 1.00 91.88 96 TYR A O 1
ATOM 762 N N . GLY A 1 97 ? 14.734 17.480 -11.614 1.00 90.25 97 GLY A N 1
ATOM 763 C CA . GLY A 1 97 ? 15.064 16.314 -12.440 1.00 90.25 97 GLY A CA 1
ATOM 764 C C . GLY A 1 97 ? 15.866 15.219 -11.728 1.00 90.25 97 GLY A C 1
ATOM 765 O O . GLY A 1 97 ? 16.301 14.279 -12.388 1.00 90.25 97 GLY A O 1
ATOM 766 N N . GLN A 1 98 ? 16.069 15.326 -10.412 1.00 93.69 98 GLN A N 1
ATOM 767 C CA . GLN A 1 98 ? 16.664 14.278 -9.583 1.00 93.69 98 GLN A CA 1
ATOM 768 C C . GLN A 1 98 ? 15.586 13.548 -8.791 1.00 93.69 98 GLN A C 1
ATOM 770 O O . GLN A 1 98 ? 14.628 14.173 -8.335 1.00 93.69 98 GLN A O 1
ATOM 775 N N . ASP A 1 99 ? 15.763 12.241 -8.616 1.00 93.88 99 ASP A N 1
ATOM 776 C CA . ASP A 1 99 ? 14.865 11.431 -7.796 1.00 93.88 99 ASP A CA 1
ATOM 777 C C . ASP A 1 99 ? 14.898 11.909 -6.349 1.00 93.88 99 ASP A C 1
ATOM 779 O O . ASP A 1 99 ? 15.967 12.141 -5.774 1.00 93.88 99 ASP A O 1
ATOM 783 N N . ARG A 1 100 ? 13.713 12.070 -5.764 1.00 95.69 100 ARG A N 1
ATOM 784 C CA . ARG A 1 100 ? 13.592 12.376 -4.343 1.00 95.69 100 ARG A CA 1
ATOM 785 C C . ARG A 1 100 ? 13.883 11.129 -3.505 1.00 95.69 100 ARG A C 1
ATOM 787 O O . ARG A 1 100 ? 13.622 10.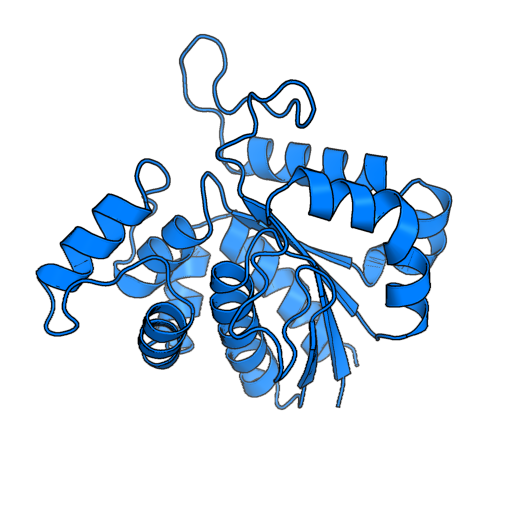018 -3.966 1.00 95.69 100 ARG A O 1
ATOM 794 N N . PRO A 1 101 ? 14.362 11.290 -2.261 1.00 95.94 101 PRO A N 1
ATOM 795 C CA . PRO A 1 101 ? 14.476 10.173 -1.333 1.00 95.94 101 PRO A CA 1
ATOM 796 C C . PRO A 1 101 ? 13.117 9.504 -1.078 1.00 95.94 101 PRO A C 1
ATOM 798 O O . PRO A 1 101 ? 12.137 10.190 -0.779 1.00 95.94 101 PRO A O 1
ATOM 801 N N . ASP A 1 102 ? 13.080 8.168 -1.111 1.00 95.94 102 ASP A N 1
ATOM 802 C CA . ASP A 1 102 ? 11.872 7.363 -0.859 1.00 95.94 102 ASP A CA 1
ATOM 803 C C . ASP A 1 102 ? 11.159 7.782 0.439 1.00 95.94 102 ASP A C 1
ATOM 805 O O . ASP A 1 102 ? 9.941 7.942 0.462 1.00 95.94 102 ASP A O 1
ATOM 809 N N . VAL A 1 103 ? 11.922 8.038 1.508 1.00 97.00 103 VAL A N 1
ATOM 810 C CA . VAL A 1 103 ? 11.401 8.458 2.821 1.00 97.00 103 VAL A CA 1
ATOM 811 C C . VAL A 1 103 ? 10.600 9.763 2.742 1.00 97.00 103 VAL A C 1
ATOM 813 O O . VAL A 1 103 ? 9.569 9.895 3.402 1.00 97.00 103 VAL A O 1
ATOM 816 N N . GLU A 1 104 ? 11.037 10.723 1.924 1.00 98.00 104 GLU A N 1
ATOM 817 C CA . GLU A 1 104 ? 10.315 11.985 1.745 1.00 98.00 104 GLU A CA 1
ATOM 818 C C . GLU A 1 104 ? 9.024 11.780 0.952 1.00 98.00 104 GLU A C 1
ATOM 820 O O . GLU A 1 104 ? 7.977 12.288 1.349 1.00 98.00 104 GLU A O 1
ATOM 825 N N . ILE A 1 105 ? 9.081 10.991 -0.127 1.00 98.25 105 ILE A N 1
ATOM 826 C CA . ILE A 1 105 ? 7.908 10.646 -0.944 1.00 98.25 105 ILE A CA 1
ATOM 827 C C . ILE A 1 105 ? 6.849 9.947 -0.078 1.00 98.25 105 ILE A C 1
ATOM 829 O O . ILE A 1 105 ? 5.665 10.291 -0.133 1.00 98.25 105 ILE A O 1
ATOM 833 N N . ILE A 1 106 ? 7.272 8.989 0.752 1.00 98.62 106 ILE A N 1
ATOM 834 C CA . ILE A 1 106 ? 6.396 8.253 1.670 1.00 98.62 106 ILE A CA 1
ATOM 835 C C . ILE A 1 106 ? 5.769 9.205 2.690 1.00 98.62 106 ILE A C 1
ATOM 837 O O . ILE A 1 106 ? 4.550 9.202 2.863 1.00 98.62 106 ILE A O 1
ATOM 841 N N . SER A 1 107 ? 6.581 10.044 3.339 1.00 98.62 107 SER A N 1
ATOM 842 C CA . SER A 1 107 ? 6.111 11.015 4.334 1.00 98.62 107 SER A CA 1
ATOM 843 C C . SER A 1 107 ? 5.072 11.978 3.749 1.00 98.62 107 SER A C 1
ATOM 845 O O . SER A 1 107 ? 3.993 12.160 4.321 1.00 98.62 107 SER A O 1
ATOM 847 N N . ASP A 1 108 ? 5.342 12.538 2.570 1.00 98.56 108 ASP A N 1
ATOM 848 C CA . ASP A 1 108 ? 4.430 13.462 1.894 1.00 98.56 108 ASP A CA 1
ATOM 849 C C . ASP A 1 108 ? 3.133 12.780 1.458 1.00 98.56 108 ASP A C 1
ATOM 851 O O . ASP A 1 108 ? 2.050 13.345 1.620 1.00 98.56 108 ASP A O 1
ATOM 855 N N . THR A 1 109 ? 3.220 11.538 0.979 1.00 98.75 109 THR A N 1
ATOM 856 C CA . THR A 1 109 ? 2.043 10.734 0.622 1.00 98.75 109 THR A CA 1
ATOM 857 C C . THR A 1 109 ? 1.170 10.460 1.845 1.00 98.75 109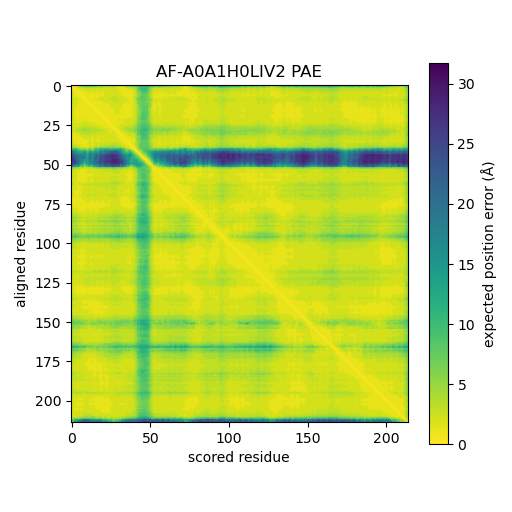 THR A C 1
ATOM 859 O O . THR A 1 109 ? -0.045 10.648 1.795 1.00 98.75 109 THR A O 1
ATOM 862 N N . ILE A 1 110 ? 1.769 10.104 2.985 1.00 98.81 110 ILE A N 1
ATOM 863 C CA . ILE A 1 110 ? 1.037 9.924 4.248 1.00 98.81 110 ILE A CA 1
ATOM 864 C C . ILE A 1 110 ? 0.379 11.235 4.684 1.00 98.81 110 ILE A C 1
ATOM 866 O O . ILE A 1 110 ? -0.777 11.232 5.104 1.00 98.81 110 ILE A O 1
ATOM 870 N N . ASN A 1 111 ? 1.076 12.367 4.569 1.00 98.56 111 ASN A N 1
ATOM 871 C CA . ASN A 1 111 ? 0.510 13.676 4.902 1.00 98.56 111 ASN A CA 1
ATOM 872 C C . ASN A 1 111 ? -0.662 14.043 3.986 1.00 98.56 111 ASN A C 1
ATOM 874 O O . ASN A 1 111 ? -1.659 14.597 4.456 1.00 98.56 111 ASN A O 1
ATOM 878 N N . LYS A 1 112 ? -0.583 13.690 2.700 1.00 98.38 112 LYS A N 1
ATOM 879 C CA . LYS A 1 112 ? -1.684 13.845 1.749 1.00 98.38 112 LYS A CA 1
ATOM 880 C C . LYS A 1 112 ? -2.888 12.995 2.155 1.00 98.38 112 LYS A C 1
ATOM 882 O O . LYS A 1 112 ? -3.973 13.551 2.290 1.00 98.38 112 LYS A O 1
ATOM 887 N N . VAL A 1 113 ? -2.700 11.709 2.455 1.00 98.56 113 VAL A N 1
ATOM 888 C CA . VAL A 1 113 ? -3.772 10.829 2.962 1.00 98.56 113 VAL A CA 1
ATOM 889 C C . VAL A 1 113 ? -4.394 11.402 4.239 1.00 98.56 113 VAL A C 1
ATOM 891 O O . VAL A 1 113 ? -5.609 11.555 4.325 1.00 98.56 113 VAL A O 1
ATOM 894 N N . LYS A 1 114 ? -3.574 11.810 5.214 1.00 98.56 114 LYS A N 1
ATOM 895 C CA . LYS A 1 114 ? -4.036 12.444 6.460 1.00 98.56 114 LYS A CA 1
ATOM 896 C C . LYS A 1 114 ? -4.865 13.703 6.206 1.00 98.56 114 LYS A C 1
ATOM 898 O O . LYS A 1 114 ? -5.875 13.918 6.873 1.00 98.56 114 LYS A O 1
ATOM 903 N N . LYS A 1 115 ? -4.466 14.530 5.238 1.00 98.31 115 LYS A N 1
ATOM 904 C CA . LYS A 1 115 ? -5.227 15.721 4.848 1.00 98.31 115 LYS A CA 1
ATOM 905 C C . LYS A 1 115 ? -6.613 15.358 4.314 1.00 98.31 115 LYS A C 1
ATOM 907 O O . LYS A 1 115 ? -7.563 16.058 4.646 1.00 98.31 115 LYS A O 1
ATOM 912 N N . GLU A 1 116 ? -6.729 14.287 3.529 1.00 98.25 116 GLU A N 1
ATOM 913 C CA . GLU A 1 116 ? -8.028 13.818 3.030 1.00 98.25 116 GLU A CA 1
ATOM 914 C C . GLU A 1 116 ? -8.918 13.257 4.146 1.00 98.25 116 GLU A C 1
ATOM 916 O O . GLU A 1 116 ? -10.124 13.473 4.116 1.00 98.25 116 GLU A O 1
ATOM 921 N N . ILE A 1 117 ? -8.330 12.608 5.158 1.00 98.50 117 ILE A N 1
ATOM 922 C CA . ILE A 1 117 ? -9.049 12.075 6.331 1.00 98.50 117 ILE A CA 1
ATOM 923 C C . ILE A 1 117 ? -9.571 13.194 7.244 1.00 98.50 117 ILE A C 1
ATOM 925 O O . ILE A 1 117 ? -10.672 13.109 7.782 1.00 98.50 117 ILE A O 1
ATOM 929 N N . GLY A 1 118 ? -8.779 14.247 7.443 1.00 98.19 118 GLY A N 1
ATOM 930 C CA . GLY A 1 118 ? -9.127 15.356 8.328 1.00 98.19 118 GLY A CA 1
ATOM 931 C C . GLY A 1 118 ? -8.736 15.133 9.794 1.00 98.19 118 GLY A C 1
ATOM 932 O O . GLY A 1 118 ? -8.626 14.017 10.304 1.00 98.19 118 GLY A O 1
ATOM 933 N N . THR A 1 119 ? -8.495 16.241 10.494 1.00 97.56 119 THR A N 1
ATOM 934 C CA . THR A 1 119 ? -7.884 16.258 11.833 1.00 97.56 119 THR A CA 1
ATOM 935 C C . THR A 1 119 ? -8.757 15.639 12.921 1.00 97.56 119 THR A C 1
ATOM 937 O O . THR A 1 119 ? -8.222 15.014 13.833 1.00 97.56 119 THR A O 1
ATOM 940 N N . GLU A 1 120 ? -10.081 15.778 12.827 1.00 97.81 120 GLU A N 1
ATOM 941 C CA . GLU A 1 120 ? -11.026 15.226 13.806 1.00 97.81 120 GLU A CA 1
ATOM 942 C C . GLU A 1 120 ? -10.934 13.695 13.866 1.00 97.81 120 GLU A C 1
ATOM 944 O O . GLU A 1 120 ? -10.718 13.122 14.934 1.00 97.81 120 GLU A O 1
ATOM 949 N N . ILE A 1 121 ? -11.014 13.032 12.708 1.00 97.94 121 ILE A N 1
ATOM 950 C CA . ILE A 1 121 ? -10.925 11.570 12.615 1.00 97.94 121 ILE A CA 1
ATOM 951 C C . ILE A 1 121 ? -9.531 11.098 13.034 1.00 97.94 121 ILE A C 1
ATOM 953 O O . ILE A 1 121 ? -9.416 10.140 13.795 1.00 97.94 121 ILE A O 1
ATOM 957 N N . LEU A 1 122 ? -8.470 11.783 12.597 1.00 98.19 122 LEU A N 1
ATOM 958 C CA . LEU A 1 122 ? -7.099 11.429 12.973 1.00 98.19 122 LEU A CA 1
ATOM 959 C C . LEU A 1 122 ? -6.854 11.533 14.480 1.00 98.19 122 LEU A C 1
ATOM 961 O O . LEU A 1 122 ? -6.160 10.685 15.033 1.00 98.19 122 LEU A O 1
ATOM 965 N N . SER A 1 123 ? -7.431 12.531 15.153 1.00 97.69 123 SER A N 1
ATOM 966 C CA . SER A 1 123 ? -7.310 12.660 16.608 1.00 97.69 123 SER A CA 1
ATOM 967 C C . SER A 1 123 ? -8.032 11.542 17.359 1.00 97.69 123 SER A C 1
ATOM 969 O O . SER A 1 123 ? -7.603 11.187 18.452 1.00 97.69 123 SER A O 1
ATOM 971 N N . ALA A 1 124 ? -9.130 11.016 16.812 1.00 97.12 124 ALA A N 1
ATOM 972 C CA . ALA A 1 124 ? -9.923 9.969 17.454 1.00 97.12 124 ALA A CA 1
ATOM 973 C C . ALA A 1 124 ? -9.423 8.550 17.133 1.00 97.12 124 ALA A C 1
ATOM 975 O O . ALA A 1 124 ? -9.520 7.655 17.968 1.00 97.12 124 ALA A O 1
ATOM 976 N N . TYR A 1 125 ? -8.900 8.339 15.924 1.00 97.06 125 TYR A N 1
ATOM 977 C CA . TYR A 1 125 ? -8.661 7.006 15.371 1.00 97.06 125 TYR A CA 1
ATOM 978 C C . TYR A 1 125 ? -7.303 6.836 14.682 1.00 97.06 125 TYR A C 1
ATOM 980 O O . TYR A 1 125 ? -7.032 5.763 14.150 1.00 97.06 125 TYR A O 1
ATOM 988 N N . GLY A 1 126 ? -6.440 7.855 14.655 1.00 96.38 126 GLY A N 1
ATOM 989 C CA . GLY A 1 126 ? -5.227 7.859 13.827 1.00 96.38 126 GLY A CA 1
ATOM 990 C C . GLY A 1 126 ? -4.266 6.693 14.079 1.00 96.38 126 GLY A C 1
ATOM 991 O O . GLY A 1 126 ? -3.618 6.237 13.141 1.00 96.38 126 GLY A O 1
ATOM 992 N N . GLU A 1 127 ? -4.213 6.167 15.306 1.00 96.38 127 GLU A N 1
ATOM 993 C CA . GLU A 1 127 ? -3.390 5.000 15.669 1.00 96.38 127 GLU A CA 1
ATOM 994 C C . GLU A 1 127 ? -3.889 3.682 15.054 1.00 96.38 127 GLU A C 1
ATOM 996 O O . GLU A 1 127 ? -3.139 2.711 14.968 1.00 96.38 127 GLU A O 1
ATOM 1001 N N . ARG A 1 128 ? -5.142 3.646 14.591 1.00 97.75 128 ARG A N 1
ATOM 1002 C CA . ARG A 1 128 ? -5.770 2.481 13.949 1.00 97.75 128 ARG A CA 1
ATOM 1003 C C . ARG A 1 128 ? -5.582 2.473 12.429 1.00 97.75 128 ARG A C 1
ATOM 1005 O O . ARG A 1 128 ? -6.103 1.592 11.748 1.00 97.75 128 ARG A O 1
ATOM 1012 N N . ILE A 1 129 ? -4.847 3.448 11.891 1.00 98.56 129 ILE A N 1
ATOM 1013 C CA . ILE A 1 129 ? -4.586 3.593 10.457 1.00 98.56 129 ILE A CA 1
ATOM 1014 C C . ILE A 1 129 ? -3.157 3.147 10.148 1.00 98.56 129 ILE A C 1
ATOM 1016 O O . ILE A 1 129 ? -2.176 3.706 10.642 1.00 98.56 129 ILE A O 1
ATOM 1020 N N . ILE A 1 130 ? -3.052 2.147 9.285 1.00 98.75 130 ILE A N 1
ATOM 1021 C CA . ILE A 1 130 ? -1.811 1.553 8.803 1.00 98.75 130 ILE A CA 1
ATOM 1022 C C . ILE A 1 130 ? -1.581 2.053 7.377 1.00 98.75 130 ILE A C 1
ATOM 1024 O O . ILE A 1 130 ? -2.467 1.949 6.529 1.00 98.75 130 ILE A O 1
ATOM 1028 N N . TYR A 1 131 ? -0.401 2.605 7.098 1.00 98.75 131 TYR A N 1
ATOM 1029 C CA . TYR A 1 131 ? -0.089 3.170 5.789 1.00 98.75 131 TYR A CA 1
ATOM 1030 C C . TYR A 1 131 ? 0.753 2.178 4.986 1.00 98.75 131 TYR A C 1
ATOM 1032 O O . TYR A 1 131 ? 1.809 1.733 5.432 1.00 98.75 131 TYR A O 1
ATOM 1040 N N . ALA A 1 132 ? 0.288 1.849 3.785 1.00 98.75 132 ALA A N 1
ATOM 1041 C CA . ALA A 1 132 ? 0.994 1.008 2.830 1.00 98.75 132 ALA A CA 1
ATOM 1042 C C . ALA A 1 132 ? 1.360 1.848 1.600 1.00 98.75 132 ALA A C 1
ATOM 1044 O O . ALA A 1 132 ? 0.637 1.869 0.611 1.00 98.75 132 ALA A O 1
ATOM 1045 N N . VAL A 1 133 ? 2.459 2.601 1.685 1.00 98.56 133 VAL A N 1
ATOM 1046 C CA . VAL A 1 133 ? 2.884 3.488 0.593 1.00 98.56 133 VAL A CA 1
ATOM 1047 C C . VAL A 1 133 ? 3.996 2.835 -0.216 1.00 98.56 133 VAL A C 1
ATOM 1049 O O . VAL A 1 133 ? 5.116 2.667 0.275 1.00 98.56 133 VAL A O 1
ATOM 1052 N N . SER A 1 134 ? 3.701 2.498 -1.466 1.00 97.75 134 SER A N 1
ATOM 1053 C CA . SER A 1 134 ? 4.674 1.918 -2.387 1.00 97.75 134 SER A CA 1
ATOM 1054 C C . SER A 1 134 ? 5.270 3.007 -3.271 1.00 97.75 134 SER A C 1
ATOM 1056 O O . SER A 1 134 ? 4.571 3.609 -4.086 1.00 97.75 134 SER A O 1
ATOM 1058 N N . VAL A 1 135 ? 6.582 3.243 -3.165 1.00 96.69 135 VAL A N 1
ATOM 1059 C CA . VAL A 1 135 ? 7.256 4.173 -4.081 1.00 96.69 135 VAL A CA 1
ATOM 1060 C C . VAL A 1 135 ? 7.180 3.605 -5.498 1.00 96.69 135 VAL A C 1
ATOM 1062 O O . VAL A 1 135 ? 7.617 2.476 -5.762 1.00 96.69 135 VAL A O 1
ATOM 1065 N N . HIS A 1 136 ? 6.591 4.401 -6.388 1.00 94.81 136 HIS A N 1
ATOM 1066 C CA . HIS A 1 136 ? 6.061 4.038 -7.699 1.00 94.81 136 HIS A CA 1
ATOM 1067 C C . HIS A 1 136 ? 4.886 3.060 -7.654 1.00 94.81 136 HIS A C 1
ATOM 1069 O O . HIS A 1 136 ? 3.795 3.445 -8.037 1.00 94.81 136 HIS A O 1
ATOM 1075 N N . SER A 1 137 ? 5.077 1.812 -7.228 1.00 96.56 137 SER A N 1
ATOM 1076 C CA . SER A 1 137 ? 3.990 0.823 -7.292 1.00 96.56 137 SER A CA 1
ATOM 1077 C C . SER A 1 137 ? 4.193 -0.351 -6.347 1.00 96.56 137 SER A C 1
ATOM 1079 O O . SER A 1 137 ? 5.348 -0.680 -6.065 1.00 96.56 137 SER A O 1
ATOM 1081 N N . THR A 1 138 ? 3.144 -1.098 -6.016 1.00 97.31 138 THR A N 1
ATOM 1082 C CA . THR A 1 138 ? 3.244 -2.342 -5.226 1.00 97.31 138 THR A CA 1
ATOM 1083 C C . THR A 1 138 ? 4.148 -3.410 -5.872 1.00 97.31 138 THR A C 1
ATOM 1085 O O . THR A 1 138 ? 4.771 -4.218 -5.177 1.00 97.31 138 THR A O 1
ATOM 1088 N N . GLU A 1 139 ? 4.346 -3.391 -7.196 1.00 97.69 139 GLU A N 1
ATOM 1089 C CA . GLU A 1 139 ? 5.333 -4.264 -7.853 1.00 97.69 139 GLU A CA 1
ATOM 1090 C C . GLU A 1 139 ? 6.780 -4.026 -7.385 1.00 97.69 139 GLU A C 1
ATOM 1092 O O . GLU A 1 139 ? 7.592 -4.954 -7.432 1.00 97.69 139 GLU A O 1
ATOM 1097 N N . SER A 1 140 ? 7.122 -2.822 -6.910 1.00 97.38 140 SER A N 1
ATOM 1098 C CA . SER A 1 140 ? 8.461 -2.539 -6.375 1.00 97.38 140 SER A CA 1
ATOM 1099 C C . SER A 1 140 ? 8.717 -3.319 -5.084 1.00 97.38 140 SER A C 1
ATOM 1101 O O . SER A 1 140 ? 9.807 -3.867 -4.899 1.00 97.38 140 SER A O 1
ATOM 1103 N N . TRP A 1 141 ? 7.690 -3.492 -4.245 1.00 98.25 141 TRP A N 1
ATOM 1104 C CA . TRP A 1 141 ? 7.754 -4.360 -3.069 1.00 98.25 141 TRP A CA 1
ATOM 1105 C C . TRP A 1 141 ? 7.942 -5.819 -3.469 1.00 98.25 141 TRP A C 1
ATOM 1107 O O . TRP A 1 141 ? 8.781 -6.509 -2.895 1.00 98.25 141 TRP A O 1
ATOM 1117 N N . LEU A 1 142 ? 7.223 -6.297 -4.489 1.00 98.19 142 LEU A N 1
ATOM 1118 C CA . LEU A 1 142 ? 7.400 -7.662 -4.993 1.00 98.19 142 LEU A CA 1
ATOM 1119 C C . LEU A 1 142 ? 8.826 -7.900 -5.508 1.00 98.19 142 LEU A C 1
ATOM 1121 O O . LEU A 1 142 ? 9.388 -8.967 -5.261 1.00 98.19 142 LEU A O 1
ATOM 1125 N N . ILE A 1 143 ? 9.450 -6.915 -6.162 1.00 97.38 143 ILE A N 1
ATOM 1126 C CA . ILE A 1 143 ? 10.866 -7.001 -6.545 1.00 97.38 143 ILE A CA 1
ATOM 1127 C C . ILE A 1 143 ? 11.766 -7.049 -5.305 1.00 97.38 143 ILE A C 1
ATOM 1129 O O . ILE A 1 143 ? 12.642 -7.914 -5.237 1.00 97.38 143 ILE A O 1
ATOM 1133 N N . ALA A 1 144 ? 11.552 -6.175 -4.318 1.00 97.62 144 ALA A N 1
ATOM 1134 C CA . ALA A 1 144 ? 12.337 -6.180 -3.084 1.00 97.62 144 ALA A CA 1
ATOM 1135 C C . ALA A 1 144 ? 12.257 -7.542 -2.372 1.00 97.62 144 ALA A C 1
ATOM 1137 O O . ALA A 1 144 ? 13.280 -8.096 -1.980 1.00 97.62 144 ALA A O 1
ATOM 1138 N N . ILE A 1 145 ? 11.059 -8.125 -2.294 1.00 97.88 145 ILE A N 1
ATOM 1139 C CA . ILE A 1 145 ? 10.790 -9.414 -1.645 1.00 97.88 145 ILE A CA 1
ATOM 1140 C C . ILE A 1 145 ? 11.401 -10.589 -2.421 1.00 97.88 145 ILE A C 1
ATOM 1142 O O . ILE A 1 145 ? 12.007 -11.477 -1.825 1.00 97.88 145 ILE A O 1
ATOM 1146 N N . LEU A 1 146 ? 11.212 -10.645 -3.743 1.00 96.31 146 LEU A N 1
ATOM 1147 C CA . LEU A 1 146 ? 11.542 -11.834 -4.542 1.00 96.31 146 LEU A CA 1
ATOM 1148 C C . LEU A 1 146 ? 12.964 -11.810 -5.104 1.00 96.31 146 LEU A C 1
ATOM 1150 O O . LEU A 1 146 ? 13.599 -12.856 -5.235 1.00 96.31 146 LEU A O 1
ATOM 1154 N N . LYS A 1 147 ? 13.461 -10.623 -5.458 1.00 94.94 147 LYS A N 1
ATOM 1155 C CA . LYS A 1 147 ? 14.773 -10.427 -6.085 1.00 94.94 147 LYS A CA 1
ATOM 1156 C C . LYS A 1 147 ? 15.812 -9.873 -5.107 1.00 94.94 147 LYS A C 1
ATOM 1158 O O . LYS A 1 147 ? 17.002 -10.042 -5.360 1.00 94.94 147 LYS A O 1
ATOM 1163 N N . GLY A 1 148 ? 15.392 -9.233 -4.012 1.00 95.50 148 GLY A N 1
ATOM 1164 C CA . GLY A 1 148 ? 16.312 -8.627 -3.046 1.00 95.50 148 GLY A CA 1
ATOM 1165 C C . GLY A 1 148 ? 16.979 -7.354 -3.571 1.00 95.50 148 GLY A C 1
ATOM 1166 O O . GLY A 1 148 ? 18.148 -7.109 -3.289 1.00 95.50 148 GLY A O 1
ATOM 1167 N N . THR A 1 149 ? 16.267 -6.556 -4.372 1.00 94.44 149 THR A N 1
ATOM 1168 C CA . THR A 1 149 ? 16.771 -5.289 -4.932 1.00 94.44 149 THR A CA 1
ATOM 1169 C C . THR A 1 149 ? 15.719 -4.190 -4.821 1.00 94.44 149 THR A C 1
ATOM 1171 O O . THR A 1 149 ? 14.550 -4.474 -5.070 1.00 94.44 149 THR A O 1
ATOM 1174 N N . ASN A 1 150 ? 16.114 -2.944 -4.533 1.00 91.44 150 ASN A N 1
ATOM 1175 C CA . ASN A 1 150 ? 15.192 -1.802 -4.554 1.00 91.44 150 ASN A CA 1
ATOM 1176 C C . ASN A 1 150 ? 15.089 -1.228 -5.979 1.00 91.44 150 ASN A C 1
ATOM 1178 O O . ASN A 1 150 ? 15.865 -0.355 -6.363 1.00 91.44 150 ASN A O 1
ATOM 1182 N N . GLU A 1 151 ? 14.183 -1.761 -6.803 1.00 91.00 151 GLU A N 1
ATOM 1183 C CA . GLU A 1 151 ? 13.931 -1.246 -8.157 1.00 91.00 151 GLU A CA 1
ATOM 1184 C C . GLU A 1 151 ? 12.488 -0.751 -8.267 1.00 91.00 151 GLU A C 1
ATOM 1186 O O . GLU A 1 151 ? 11.562 -1.539 -8.456 1.00 91.00 151 GLU A O 1
ATOM 1191 N N . THR A 1 152 ? 12.306 0.564 -8.158 1.00 86.50 152 THR A N 1
ATOM 1192 C CA . THR A 1 152 ? 10.979 1.187 -8.065 1.00 86.50 152 THR A CA 1
ATOM 1193 C C . THR A 1 152 ? 10.395 1.573 -9.429 1.00 86.50 152 THR A C 1
ATOM 1195 O O . THR A 1 152 ? 9.217 1.349 -9.684 1.00 86.50 152 THR A O 1
ATOM 1198 N N . LYS A 1 153 ? 11.213 2.071 -10.364 1.00 90.44 153 LYS A N 1
ATOM 1199 C CA . LYS A 1 153 ? 10.776 2.489 -11.712 1.00 90.44 153 LYS A CA 1
ATOM 1200 C C . LYS A 1 153 ? 10.609 1.327 -12.691 1.00 90.44 153 LYS A C 1
ATOM 1202 O O . LYS A 1 153 ? 11.527 0.512 -12.840 1.00 90.44 153 LYS A O 1
ATOM 1207 N N . ASN A 1 154 ? 9.524 1.338 -13.476 1.00 92.75 154 ASN A N 1
ATOM 1208 C CA . ASN A 1 154 ? 9.169 0.265 -14.427 1.00 92.75 154 ASN A CA 1
ATOM 1209 C C . ASN A 1 154 ? 9.160 -1.111 -13.736 1.00 92.75 154 ASN A C 1
ATOM 1211 O O . ASN A 1 154 ? 9.705 -2.105 -14.228 1.00 92.75 154 ASN A O 1
ATOM 1215 N N . SER A 1 155 ? 8.656 -1.111 -12.506 1.00 93.44 155 SER A N 1
ATOM 1216 C CA . SER A 1 155 ? 8.614 -2.236 -11.577 1.00 93.44 155 SER A CA 1
ATOM 1217 C C . SER A 1 155 ? 7.868 -3.426 -12.174 1.00 93.44 155 SER A C 1
ATOM 1219 O O . SER A 1 155 ? 8.379 -4.540 -12.115 1.00 93.44 155 SER A O 1
ATOM 1221 N N . PHE A 1 156 ? 6.725 -3.222 -12.832 1.00 95.75 156 PHE A N 1
ATOM 1222 C CA . PHE A 1 156 ? 5.991 -4.319 -13.461 1.00 95.75 156 PHE A CA 1
ATOM 1223 C C . PHE A 1 156 ? 6.806 -5.003 -14.564 1.00 95.75 156 PHE A C 1
ATOM 1225 O O . PHE A 1 156 ? 6.966 -6.224 -14.551 1.00 95.75 156 PHE A O 1
ATOM 1232 N N . GLU A 1 157 ? 7.407 -4.247 -15.484 1.00 96.00 157 GLU A N 1
ATOM 1233 C CA . GLU A 1 157 ? 8.215 -4.805 -16.573 1.00 96.00 157 GLU A CA 1
ATOM 1234 C C . GLU A 1 157 ? 9.452 -5.531 -16.037 1.00 96.00 157 GLU A C 1
ATOM 1236 O O . GLU A 1 157 ? 9.850 -6.582 -16.553 1.00 96.00 157 GLU A O 1
ATOM 1241 N N . ARG A 1 158 ? 10.082 -4.980 -14.995 1.00 95.88 158 ARG A N 1
ATOM 1242 C CA . ARG A 1 158 ? 11.247 -5.579 -14.330 1.00 95.88 158 ARG A CA 1
ATOM 1243 C C . ARG A 1 158 ? 10.882 -6.856 -13.588 1.00 95.88 158 ARG A C 1
ATOM 1245 O O . ARG A 1 158 ? 11.591 -7.854 -13.741 1.00 95.88 158 ARG A O 1
ATOM 1252 N N . LEU A 1 159 ? 9.783 -6.838 -12.838 1.00 96.44 159 LEU A N 1
ATOM 1253 C CA . LEU A 1 159 ? 9.234 -7.998 -12.149 1.00 96.44 159 LEU A CA 1
ATOM 1254 C C . LEU A 1 159 ? 8.911 -9.091 -13.162 1.00 96.44 159 LEU A C 1
ATOM 1256 O O . LEU A 1 159 ? 9.404 -10.208 -13.035 1.00 96.44 159 LEU A O 1
ATOM 1260 N N . ASN A 1 160 ? 8.173 -8.763 -14.221 1.00 96.25 160 ASN A N 1
ATOM 1261 C CA . ASN A 1 160 ? 7.765 -9.736 -15.225 1.00 96.25 160 ASN A CA 1
ATOM 1262 C C . ASN A 1 160 ? 8.974 -10.343 -15.958 1.00 96.25 160 ASN A C 1
ATOM 1264 O O . ASN A 1 160 ? 9.051 -11.554 -16.159 1.00 96.25 160 ASN A O 1
ATOM 1268 N N . ARG A 1 161 ? 9.994 -9.532 -16.274 1.00 95.69 161 ARG A N 1
ATOM 1269 C CA . ARG A 1 161 ? 11.265 -10.022 -16.837 1.00 95.69 161 ARG A CA 1
ATOM 1270 C C . ARG A 1 161 ? 11.998 -10.965 -15.882 1.00 95.69 161 ARG A C 1
ATOM 1272 O O . ARG A 1 161 ? 12.584 -11.947 -16.336 1.00 95.69 161 ARG A O 1
ATOM 1279 N N . TYR A 1 162 ? 12.009 -10.661 -14.586 1.00 95.44 162 TYR A N 1
ATOM 1280 C CA . TYR A 1 162 ? 12.592 -11.536 -13.570 1.00 95.44 162 TYR A CA 1
ATOM 1281 C C . TYR A 1 162 ? 11.825 -12.863 -13.478 1.00 95.44 162 TYR A C 1
ATOM 1283 O O . TYR A 1 162 ? 12.446 -13.924 -13.523 1.00 95.44 162 TYR A O 1
ATOM 1291 N N . LEU A 1 163 ? 10.491 -12.818 -13.442 1.00 95.81 163 LEU A N 1
ATOM 1292 C CA . LEU A 1 163 ? 9.636 -14.005 -13.364 1.00 95.81 163 LEU A CA 1
ATOM 1293 C C . LEU A 1 163 ? 9.711 -14.877 -14.623 1.00 95.81 163 LEU A C 1
ATOM 1295 O O . LEU A 1 163 ? 9.736 -16.098 -14.519 1.00 95.81 163 LEU A O 1
ATOM 1299 N N . HIS A 1 164 ? 9.842 -14.273 -15.804 1.00 93.69 164 HIS A N 1
ATOM 1300 C CA . HIS A 1 164 ? 10.071 -15.001 -17.053 1.00 93.69 164 HIS A CA 1
ATOM 1301 C C . HIS A 1 164 ? 11.431 -15.720 -17.074 1.00 93.69 164 HIS A C 1
ATOM 1303 O O . HIS A 1 164 ? 11.585 -16.753 -17.722 1.00 93.69 164 HIS A O 1
ATOM 1309 N N . ARG A 1 165 ? 12.453 -15.167 -16.409 1.00 92.19 165 ARG A N 1
ATOM 1310 C CA . ARG A 1 165 ? 13.776 -15.806 -16.283 1.00 92.19 165 ARG A CA 1
ATOM 1311 C C . ARG A 1 165 ? 13.824 -16.854 -15.173 1.00 92.19 165 ARG A C 1
ATOM 1313 O O . ARG A 1 165 ? 14.769 -17.636 -15.132 1.00 92.19 165 ARG A O 1
ATOM 1320 N N . SER A 1 166 ? 12.847 -16.849 -14.272 1.00 89.19 166 SER A N 1
ATOM 1321 C CA . SER A 1 166 ? 12.672 -17.884 -13.262 1.00 89.19 166 SER A CA 1
ATOM 1322 C C . SER A 1 166 ? 11.708 -18.963 -13.768 1.00 89.19 166 SER A C 1
ATOM 1324 O O . SER A 1 166 ? 11.035 -18.804 -14.783 1.00 89.19 166 SER A O 1
ATOM 1326 N N . ASN A 1 167 ? 11.594 -20.073 -13.038 1.00 88.00 167 ASN A N 1
ATOM 1327 C CA . ASN A 1 167 ? 10.629 -21.131 -13.364 1.00 88.00 167 ASN A CA 1
ATOM 1328 C C . ASN A 1 167 ? 9.164 -20.734 -13.067 1.00 88.00 167 ASN A C 1
ATOM 1330 O O . ASN A 1 167 ? 8.281 -21.588 -13.118 1.00 88.00 167 ASN A O 1
ATOM 1334 N N . PHE A 1 168 ? 8.893 -19.469 -12.716 1.00 92.06 168 PHE A N 1
ATOM 1335 C CA . PHE A 1 168 ? 7.545 -18.983 -12.425 1.00 92.06 168 PHE A CA 1
ATOM 1336 C C . PHE A 1 168 ? 6.750 -18.662 -13.703 1.00 92.06 168 PHE A C 1
ATOM 1338 O O . PHE A 1 168 ? 5.553 -18.953 -13.779 1.00 92.06 168 PHE A O 1
ATOM 1345 N N . GLY A 1 169 ? 7.425 -18.111 -14.718 1.00 93.00 169 GLY A N 1
ATOM 1346 C CA . GLY A 1 169 ? 6.818 -17.658 -15.970 1.00 93.00 169 GLY A CA 1
ATOM 1347 C C . GLY A 1 169 ? 6.283 -16.225 -15.901 1.00 93.00 169 GLY A C 1
ATOM 1348 O O . GLY A 1 169 ? 6.192 -15.629 -14.831 1.00 93.00 169 GLY A O 1
ATOM 1349 N N . ALA A 1 170 ? 5.945 -15.657 -17.060 1.00 92.62 170 ALA A N 1
ATOM 1350 C CA . ALA A 1 170 ? 5.379 -14.313 -17.131 1.00 92.62 170 ALA A CA 1
ATOM 1351 C C . ALA A 1 170 ? 4.000 -14.225 -16.449 1.00 92.62 170 ALA A C 1
ATOM 1353 O O . ALA A 1 170 ? 3.271 -15.220 -16.335 1.00 92.62 170 ALA A O 1
ATOM 1354 N N . ILE A 1 171 ? 3.663 -13.017 -16.008 1.00 94.81 171 ILE A N 1
ATOM 1355 C CA . ILE A 1 171 ? 2.386 -12.661 -15.394 1.00 94.81 171 ILE A CA 1
ATOM 1356 C C . ILE A 1 171 ? 1.746 -11.481 -16.119 1.00 94.81 171 ILE A C 1
ATOM 1358 O O . ILE A 1 171 ? 2.448 -10.619 -16.653 1.00 94.81 171 ILE A O 1
ATOM 1362 N N . ASP A 1 172 ? 0.422 -11.418 -16.046 1.00 94.38 172 ASP A N 1
ATOM 1363 C CA . ASP A 1 172 ? -0.358 -10.229 -16.370 1.00 94.38 172 ASP A CA 1
ATOM 1364 C C . ASP A 1 172 ? -0.766 -9.490 -15.084 1.00 94.38 172 ASP A C 1
ATOM 1366 O O . ASP A 1 172 ? -0.750 -10.065 -13.988 1.00 94.38 172 ASP A O 1
ATOM 1370 N N . LYS A 1 173 ? -1.190 -8.221 -15.203 1.00 90.75 173 LYS A N 1
ATOM 1371 C CA . LYS A 1 173 ? -1.814 -7.452 -14.105 1.00 90.75 173 LYS A CA 1
ATOM 1372 C C . LYS A 1 173 ? -3.224 -7.976 -13.803 1.00 90.75 173 LYS A C 1
ATOM 1374 O O . LYS A 1 173 ? -4.228 -7.313 -14.042 1.00 90.75 173 LYS A O 1
ATOM 1379 N N . SER A 1 174 ? -3.299 -9.218 -13.325 1.00 92.19 174 SER A N 1
ATOM 1380 C CA . SER A 1 174 ? -4.536 -9.932 -13.027 1.00 92.19 174 SER A CA 1
ATOM 1381 C C . SER A 1 174 ? -4.532 -10.488 -11.605 1.00 92.19 174 SER A C 1
ATOM 1383 O O . SER A 1 174 ? -3.522 -10.986 -11.105 1.00 92.19 174 SER A O 1
ATOM 1385 N N . ILE A 1 175 ? -5.706 -10.501 -10.967 1.00 92.12 175 ILE A N 1
ATOM 1386 C CA . ILE A 1 175 ? -5.897 -11.099 -9.636 1.00 92.12 175 ILE A CA 1
ATOM 1387 C C . ILE A 1 175 ? -5.385 -12.547 -9.602 1.00 92.12 175 ILE A C 1
ATOM 1389 O O . ILE A 1 175 ? -4.782 -12.980 -8.621 1.00 92.12 175 ILE A O 1
ATOM 1393 N N . LYS A 1 176 ? -5.627 -13.323 -10.667 1.00 94.38 176 LYS A N 1
ATOM 1394 C CA . LYS A 1 176 ? -5.217 -14.731 -10.751 1.00 94.38 176 LYS A CA 1
ATOM 1395 C C . LYS A 1 176 ? -3.700 -14.875 -10.646 1.00 94.38 176 LYS A C 1
ATOM 1397 O O . LYS A 1 176 ? -3.227 -15.715 -9.876 1.00 94.38 176 LYS A O 1
ATOM 1402 N N . ASP A 1 177 ? -2.956 -14.072 -11.399 1.00 95.69 177 ASP A N 1
ATOM 1403 C CA . ASP A 1 177 ? -1.498 -14.142 -11.404 1.00 95.69 177 ASP A CA 1
ATOM 1404 C C . ASP A 1 177 ? -0.891 -13.611 -10.117 1.00 95.69 177 ASP A C 1
ATOM 1406 O O . ASP A 1 177 ? -0.007 -14.262 -9.562 1.00 95.69 177 ASP A O 1
ATOM 1410 N N . TYR A 1 178 ? -1.425 -12.517 -9.578 1.00 96.88 178 TYR A N 1
ATOM 1411 C CA . TYR A 1 178 ? -0.963 -11.975 -8.304 1.00 96.88 178 TYR A CA 1
ATOM 1412 C C . TYR A 1 178 ? -1.247 -12.953 -7.165 1.00 96.88 178 TYR A C 1
ATOM 1414 O O . TYR A 1 178 ? -0.378 -13.185 -6.332 1.00 96.88 178 TYR A O 1
ATOM 1422 N N . ARG A 1 179 ? -2.389 -13.660 -7.171 1.00 96.31 179 ARG A N 1
ATOM 1423 C CA . ARG A 1 179 ? -2.666 -14.715 -6.175 1.00 96.31 179 ARG A CA 1
ATOM 1424 C C . ARG A 1 179 ? -1.671 -15.862 -6.293 1.00 96.31 179 ARG A C 1
ATOM 1426 O O . ARG A 1 179 ? -1.217 -16.396 -5.282 1.00 96.31 179 ARG A O 1
ATOM 1433 N N . ARG A 1 180 ? -1.335 -16.271 -7.521 1.00 96.38 180 ARG A N 1
ATOM 1434 C CA . ARG A 1 180 ? -0.318 -17.303 -7.770 1.00 96.38 180 ARG A CA 1
ATOM 1435 C C . ARG A 1 180 ? 1.054 -16.846 -7.266 1.00 96.38 180 ARG A C 1
ATOM 1437 O O . ARG A 1 180 ? 1.733 -17.631 -6.609 1.00 96.38 180 ARG A O 1
ATOM 1444 N N . LEU A 1 181 ? 1.431 -15.597 -7.532 1.00 96.88 181 LEU A N 1
ATOM 1445 C CA . LEU A 1 181 ? 2.721 -15.027 -7.149 1.00 96.88 181 LEU A CA 1
ATOM 1446 C C . LEU A 1 181 ? 2.833 -14.856 -5.635 1.00 96.88 181 LEU A C 1
ATOM 1448 O O . LEU A 1 181 ? 3.764 -15.382 -5.027 1.00 96.88 181 LEU A O 1
ATOM 1452 N N . SER A 1 182 ? 1.845 -14.224 -5.007 1.00 96.94 182 SER A N 1
ATOM 1453 C CA . SER A 1 182 ? 1.796 -13.992 -3.563 1.00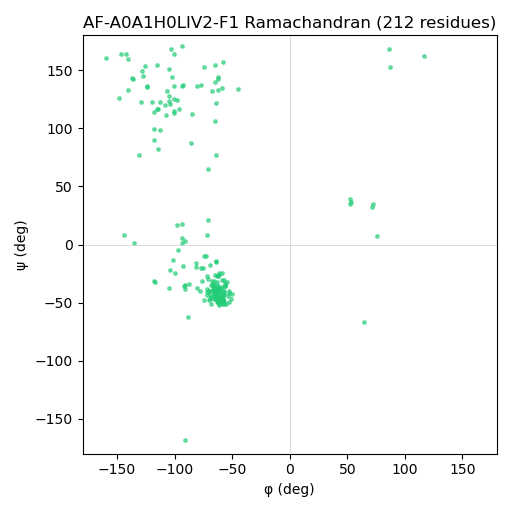 96.94 182 SER A CA 1
ATOM 1454 C C . SER A 1 182 ? 1.899 -15.288 -2.753 1.00 96.94 182 SER A C 1
ATOM 1456 O O . SER A 1 182 ? 2.572 -15.325 -1.727 1.00 96.94 182 SER A O 1
ATOM 1458 N N . ARG A 1 183 ? 1.333 -16.408 -3.226 1.00 96.31 183 ARG A N 1
ATOM 1459 C CA . ARG A 1 183 ? 1.478 -17.721 -2.554 1.00 96.31 183 ARG A CA 1
ATOM 1460 C C . ARG A 1 183 ? 2.921 -18.221 -2.463 1.00 96.31 183 ARG A C 1
ATOM 1462 O O . ARG A 1 183 ? 3.229 -19.028 -1.581 1.00 96.31 183 ARG A O 1
ATOM 1469 N N . SER A 1 184 ? 3.795 -17.775 -3.363 1.00 94.56 184 SER A N 1
ATOM 1470 C CA . SER A 1 184 ? 5.215 -18.132 -3.335 1.00 94.56 184 SER A CA 1
ATOM 1471 C C . SER A 1 184 ? 6.002 -17.353 -2.272 1.00 94.56 184 SER A C 1
ATOM 1473 O O . SER A 1 184 ? 7.039 -17.836 -1.817 1.00 94.56 184 SER A O 1
ATOM 1475 N N . ILE A 1 185 ? 5.479 -16.207 -1.812 1.00 97.25 185 ILE A N 1
ATOM 1476 C CA . ILE A 1 185 ? 6.120 -15.355 -0.807 1.00 97.25 185 ILE A CA 1
ATOM 1477 C C . ILE A 1 185 ? 6.156 -16.070 0.546 1.00 97.25 185 ILE A C 1
ATOM 1479 O O . ILE A 1 185 ? 5.158 -16.609 1.033 1.00 97.25 185 ILE A O 1
ATOM 1483 N N . LYS A 1 186 ? 7.338 -16.057 1.166 1.00 96.69 186 LYS A N 1
ATOM 1484 C CA . LYS A 1 186 ? 7.596 -16.581 2.511 1.00 96.69 186 LYS A CA 1
ATOM 1485 C C . LYS A 1 186 ? 8.006 -15.447 3.438 1.00 96.69 186 LYS A C 1
ATOM 1487 O O . LYS A 1 186 ? 8.599 -14.473 2.985 1.00 96.69 186 LYS A O 1
ATOM 1492 N N . TYR A 1 187 ? 7.771 -15.624 4.738 1.00 96.12 187 TYR A N 1
ATOM 1493 C CA . TYR A 1 187 ? 8.108 -14.620 5.751 1.00 96.12 187 TYR A CA 1
ATOM 1494 C C . TYR A 1 187 ? 9.578 -14.171 5.680 1.00 96.12 187 TYR A C 1
ATOM 1496 O O . TYR A 1 187 ? 9.844 -12.981 5.675 1.00 96.12 187 TYR A O 1
ATOM 1504 N N . ASN A 1 188 ? 10.536 -15.092 5.520 1.00 96.69 188 ASN A N 1
ATOM 1505 C CA . ASN A 1 188 ? 11.956 -14.720 5.434 1.00 96.69 188 ASN A CA 1
ATOM 1506 C C . ASN A 1 188 ? 12.272 -13.819 4.225 1.00 96.69 188 ASN A C 1
ATOM 1508 O O . ASN A 1 188 ? 13.089 -12.911 4.340 1.00 96.69 188 ASN A O 1
ATOM 1512 N N . ALA A 1 189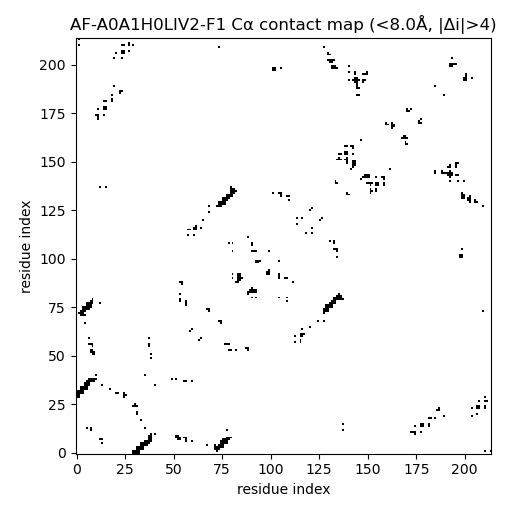 ? 11.624 -14.057 3.080 1.00 97.38 189 ALA A N 1
ATOM 1513 C CA . ALA A 1 189 ? 11.775 -13.213 1.895 1.00 97.38 189 ALA A CA 1
ATOM 1514 C C . ALA A 1 189 ? 11.125 -11.838 2.112 1.00 97.38 189 ALA A C 1
ATOM 1516 O O . ALA A 1 189 ? 11.708 -10.817 1.763 1.00 97.38 189 ALA A O 1
ATOM 1517 N N . LEU A 1 190 ? 9.955 -11.812 2.762 1.00 97.88 190 LEU A N 1
ATOM 1518 C CA . LEU A 1 190 ? 9.277 -10.583 3.173 1.00 97.88 190 LEU A CA 1
ATOM 1519 C C . LEU A 1 190 ? 10.162 -9.732 4.098 1.00 97.88 190 LEU A C 1
ATOM 1521 O O . LEU A 1 190 ? 10.367 -8.553 3.828 1.00 97.88 190 LEU A O 1
ATOM 1525 N N . SER A 1 191 ? 10.744 -10.338 5.138 1.00 96.62 191 SER A N 1
ATOM 1526 C CA . SER A 1 191 ? 11.676 -9.660 6.044 1.00 96.62 191 SER A CA 1
ATOM 1527 C C . SER A 1 191 ? 12.923 -9.156 5.319 1.00 96.62 191 SER A C 1
ATOM 1529 O O . SER A 1 191 ? 13.377 -8.056 5.602 1.00 96.62 191 SER A O 1
ATOM 1531 N N . GLY A 1 192 ? 13.460 -9.922 4.363 1.00 97.81 192 GLY A N 1
ATOM 1532 C CA . GLY A 1 192 ? 14.576 -9.475 3.527 1.00 97.81 192 GLY A CA 1
ATOM 1533 C C . GLY A 1 192 ? 14.222 -8.254 2.675 1.00 97.81 192 GLY A C 1
ATOM 1534 O O . GLY A 1 192 ? 14.981 -7.290 2.648 1.00 97.81 192 GLY A O 1
ATOM 1535 N N . GLY A 1 193 ? 13.046 -8.255 2.039 1.00 97.75 193 GLY A N 1
ATOM 1536 C CA . GLY A 1 193 ? 12.548 -7.110 1.273 1.00 97.75 193 GLY A CA 1
ATOM 1537 C C . GLY A 1 193 ? 12.340 -5.857 2.131 1.00 97.75 193 GLY A C 1
ATOM 1538 O O . GLY A 1 193 ? 12.633 -4.752 1.681 1.00 97.75 193 GLY A O 1
ATOM 1539 N N . ALA A 1 194 ? 11.905 -6.024 3.383 1.00 97.56 194 ALA A N 1
ATOM 1540 C CA . ALA A 1 194 ? 11.727 -4.931 4.341 1.00 97.56 194 ALA A CA 1
ATOM 1541 C C . ALA A 1 194 ? 13.040 -4.216 4.699 1.00 97.56 194 ALA A C 1
ATOM 1543 O O . ALA A 1 194 ? 13.024 -3.041 5.027 1.00 97.56 194 ALA A O 1
ATOM 1544 N N . LEU A 1 195 ? 14.189 -4.894 4.610 1.00 97.38 195 LEU A N 1
ATOM 1545 C CA . LEU A 1 195 ? 15.497 -4.256 4.825 1.00 97.38 195 LEU A CA 1
ATOM 1546 C C . LEU A 1 195 ? 15.927 -3.361 3.652 1.00 97.38 195 LEU A C 1
ATOM 1548 O O . LEU A 1 195 ? 16.942 -2.676 3.744 1.00 97.38 195 LEU A O 1
ATOM 1552 N N . ILE A 1 196 ? 15.208 -3.427 2.531 1.00 95.25 196 ILE A N 1
ATOM 1553 C CA . ILE A 1 196 ? 15.601 -2.841 1.246 1.00 95.25 196 ILE A CA 1
ATOM 1554 C C . ILE A 1 196 ? 14.617 -1.752 0.800 1.00 95.25 196 ILE A C 1
ATOM 1556 O O . ILE A 1 196 ? 15.025 -0.808 0.129 1.00 95.25 196 ILE A O 1
ATOM 1560 N N . SER A 1 197 ? 13.332 -1.886 1.140 1.00 97.00 197 SER A N 1
ATOM 1561 C CA . SER A 1 197 ? 12.271 -0.956 0.751 1.00 97.00 197 SER A CA 1
ATOM 1562 C C . SER A 1 197 ? 11.677 -0.262 1.974 1.00 97.00 197 SER A C 1
ATOM 1564 O O . SER A 1 197 ? 11.036 -0.904 2.803 1.00 97.00 197 SER A O 1
ATOM 1566 N N . GLU A 1 198 ? 11.836 1.061 2.041 1.00 97.25 198 GLU A N 1
ATOM 1567 C CA . GLU A 1 198 ? 11.367 1.895 3.158 1.00 97.25 198 GLU A CA 1
ATOM 1568 C C . GLU A 1 198 ? 9.846 1.813 3.361 1.00 97.25 198 GLU A C 1
ATOM 1570 O O . GLU A 1 198 ? 9.362 1.668 4.483 1.00 97.25 198 GLU A O 1
ATOM 1575 N N . GLY A 1 199 ? 9.075 1.838 2.268 1.00 97.75 199 GLY A N 1
ATOM 1576 C CA . GLY A 1 199 ? 7.614 1.733 2.327 1.00 97.75 199 GLY A CA 1
ATOM 1577 C C . GLY A 1 199 ? 7.149 0.383 2.872 1.00 97.75 199 GLY A C 1
ATOM 1578 O O . GLY A 1 199 ? 6.257 0.320 3.719 1.00 97.75 199 GLY A O 1
ATOM 1579 N N . LEU A 1 200 ? 7.809 -0.699 2.446 1.00 98.44 200 LEU A N 1
ATOM 1580 C CA . LEU A 1 200 ? 7.532 -2.044 2.945 1.00 98.44 200 LEU A CA 1
ATOM 1581 C C . LEU A 1 200 ? 7.941 -2.190 4.420 1.00 98.44 200 LEU A C 1
ATOM 1583 O O . LEU A 1 200 ? 7.213 -2.805 5.200 1.00 98.44 200 LEU A O 1
ATOM 1587 N N . ALA A 1 201 ? 9.081 -1.609 4.810 1.00 98.50 201 ALA A N 1
ATOM 1588 C CA . ALA A 1 201 ? 9.571 -1.597 6.187 1.00 98.50 201 ALA A CA 1
ATOM 1589 C C . ALA A 1 201 ? 8.584 -0.905 7.133 1.00 98.50 201 ALA A C 1
ATOM 1591 O O . ALA A 1 201 ? 8.222 -1.459 8.177 1.00 98.50 201 ALA A O 1
ATOM 1592 N N . LEU A 1 202 ? 8.113 0.284 6.742 1.00 98.56 202 LEU A N 1
ATOM 1593 C CA . LEU A 1 202 ? 7.100 1.039 7.470 1.00 98.56 202 LEU A CA 1
ATOM 1594 C C . LEU A 1 202 ? 5.826 0.207 7.636 1.00 98.56 202 LEU A C 1
ATOM 1596 O O . LEU A 1 202 ? 5.353 0.029 8.759 1.00 98.56 202 LEU A O 1
ATOM 1600 N N . PHE A 1 203 ? 5.312 -0.346 6.535 1.00 98.62 203 PHE A N 1
ATOM 1601 C CA . PHE A 1 203 ? 4.077 -1.122 6.541 1.00 98.62 203 PHE A CA 1
ATOM 1602 C C . PHE A 1 203 ? 4.160 -2.338 7.473 1.00 98.62 203 PHE A C 1
ATOM 1604 O O . PHE A 1 203 ? 3.284 -2.533 8.317 1.00 98.62 203 PHE A O 1
ATOM 1611 N N . ILE A 1 204 ? 5.238 -3.125 7.380 1.00 98.12 204 ILE A N 1
ATOM 1612 C CA . ILE A 1 204 ? 5.455 -4.287 8.253 1.00 98.12 204 ILE A CA 1
ATOM 1613 C C . ILE A 1 204 ? 5.567 -3.854 9.714 1.00 98.12 204 ILE A C 1
ATOM 1615 O O . ILE A 1 204 ? 4.962 -4.485 10.574 1.00 98.12 204 ILE A O 1
ATOM 1619 N N . THR A 1 205 ? 6.282 -2.766 10.005 1.00 97.94 205 THR A N 1
ATOM 1620 C CA . THR A 1 205 ? 6.440 -2.262 11.378 1.00 97.94 205 THR A CA 1
ATOM 1621 C C . THR A 1 205 ? 5.093 -1.869 11.991 1.00 97.94 205 THR A C 1
ATOM 1623 O O . THR A 1 205 ? 4.795 -2.237 13.128 1.00 97.94 205 THR A O 1
ATOM 1626 N N . GLN A 1 206 ? 4.249 -1.161 11.235 1.00 97.94 206 GLN A N 1
ATOM 1627 C CA . GLN A 1 206 ? 2.905 -0.794 11.686 1.00 97.94 206 GLN A CA 1
ATOM 1628 C C . GLN A 1 206 ? 2.011 -2.028 11.880 1.00 97.94 206 GLN A C 1
ATOM 1630 O O . GLN A 1 206 ? 1.320 -2.130 12.895 1.00 97.94 206 GLN A O 1
ATOM 1635 N N . LEU A 1 207 ? 2.063 -2.990 10.950 1.00 96.81 207 LEU A N 1
ATOM 1636 C CA . LEU A 1 207 ? 1.336 -4.256 11.067 1.00 96.81 207 LEU A CA 1
ATOM 1637 C C . LEU A 1 207 ? 1.770 -5.064 12.287 1.00 96.81 207 LEU A C 1
ATOM 1639 O O . LEU A 1 207 ? 0.920 -5.571 13.009 1.00 96.81 207 LEU A O 1
ATOM 1643 N N . GLU A 1 208 ? 3.070 -5.178 12.552 1.00 95.75 208 GLU A N 1
ATOM 1644 C CA . GLU A 1 208 ? 3.567 -5.863 13.745 1.00 95.75 208 GLU A CA 1
ATOM 1645 C C . GLU A 1 208 ? 3.021 -5.224 15.025 1.00 95.75 208 GLU A C 1
ATOM 1647 O O . GLU A 1 208 ? 2.616 -5.945 15.936 1.00 95.75 208 GLU A O 1
ATOM 1652 N N . GLY A 1 209 ? 2.956 -3.890 15.085 1.00 95.19 209 GLY A N 1
ATOM 1653 C CA . GLY A 1 209 ? 2.310 -3.174 16.186 1.00 95.19 209 GLY A CA 1
ATOM 1654 C C . GLY A 1 209 ? 0.837 -3.562 16.347 1.00 95.19 209 GLY A C 1
ATOM 1655 O O . GLY A 1 209 ? 0.404 -3.896 17.451 1.00 95.19 209 GLY A O 1
ATOM 1656 N N . ALA A 1 210 ? 0.089 -3.600 15.243 1.00 94.00 210 ALA A N 1
ATOM 1657 C CA . ALA A 1 210 ? -1.323 -3.980 15.236 1.00 94.00 210 ALA A CA 1
ATOM 1658 C C . ALA A 1 210 ? -1.560 -5.448 15.640 1.00 94.00 210 ALA A C 1
ATOM 1660 O O . ALA A 1 210 ? -2.468 -5.733 16.423 1.00 94.00 210 ALA A O 1
ATOM 1661 N N . CYS A 1 211 ? -0.725 -6.381 15.163 1.00 92.06 211 CYS A N 1
ATOM 1662 C CA . CYS A 1 211 ? -0.853 -7.810 15.468 1.00 92.06 211 CYS A CA 1
ATOM 1663 C C . CYS A 1 211 ? -0.378 -8.168 16.898 1.00 92.06 211 CYS A C 1
ATOM 1665 O O . CYS A 1 211 ? -0.742 -9.239 17.385 1.00 92.06 211 CYS A O 1
ATOM 1667 N N . ARG A 1 212 ? 0.441 -7.328 17.562 1.00 86.81 212 ARG A N 1
ATOM 1668 C CA . ARG A 1 212 ? 0.971 -7.568 18.927 1.00 86.81 212 ARG A CA 1
ATOM 1669 C C . ARG A 1 212 ? 0.115 -6.986 20.055 1.00 86.81 212 ARG A C 1
ATOM 1671 O O . ARG A 1 212 ? 0.084 -7.578 21.128 1.00 86.81 212 ARG A O 1
ATOM 1678 N N . ASN A 1 213 ? -0.502 -5.823 19.839 1.00 67.44 213 ASN A N 1
ATOM 1679 C CA . ASN A 1 213 ? -1.128 -5.025 20.906 1.00 67.44 213 ASN A CA 1
ATOM 1680 C C . ASN A 1 213 ? -2.632 -5.292 21.113 1.00 67.44 213 ASN A C 1
ATOM 1682 O O . ASN A 1 213 ? -3.238 -4.675 21.986 1.00 67.44 213 ASN A O 1
ATOM 1686 N N . ASN A 1 214 ? -3.213 -6.212 20.342 1.00 55.44 214 ASN A N 1
ATOM 1687 C CA . ASN A 1 214 ? -4.554 -6.779 20.547 1.00 55.44 214 ASN A CA 1
ATOM 1688 C C . ASN A 1 214 ? -4.455 -8.286 20.768 1.00 55.44 214 ASN A C 1
ATOM 1690 O O . ASN A 1 214 ? -5.474 -9.012 20.729 1.00 55.44 214 ASN A O 1
#

pLDDT: mean 93.26, std 10.74, range [42.56, 98.81]

Foldseek 3Di:
DFEEEEAEQDLLLVLLVVLLLCQLLVVLVHDYDYAYDVPHDDPPPPDDCPHGADVVLLVCLQPPVLVVLVVGQAYEREHACLCCVPPLNVQDQDDPNHGDPLVSSQVSNVVSSDVSNDDVCCVVRVLRYFYQYQHRDVLQLLCCLPVVARDRPPSLVVSQVVCCVDPNHGDDSDSVSSNVSSVVGHSVSLVSSLVHHVSSVSRSVSSNVSSNPD

Radius of gyration: 16.41 Å; Cα contacts (8 Å, |Δi|>4): 340; chains: 1; bounding box: 37×41×38 Å

Sequence (214 aa):
MITLALVSEGHTDQVVLEKIVELVCSKNNKDVDVNYLQPIRDETDRNKAVFGGFELVFEYCRFGIKSALEANDFIIVQIDTDMGEHVNFGVPLTVYGQDRPDVEIISDTINKVKKEIGTEILSAYGERIIYAVSVHSTESWLIAILKGTNETKNSFERLNRYLHRSNFGAIDKSIKDYRRLSRSIKYNALSGGALISEGLALFITQLEGACRNN

Nearest PDB structures (foldseek):
  5f51-assembly1_A  TM=3.289E-01  e=1.062E-01  Brucella abortus 2308
  4jth-assembly1_C  TM=2.767E-01  e=1.069E+00  Neisseria meningitidis MC58
  4jth-assembly1_D  TM=2.848E-01  e=2.082E+00  Neisseria meningitidis MC58
  4jte-assembly1_D  TM=1.975E-01  e=7.088E-01  Neisseria meningitidis MC58
  2qkf-assembly1_D  TM=2.201E-01  e=1.879E+00  unclassified

Mean predicted aligned error: 3.99 Å